Protein AF-A0A7S1Z2V0-F1 (afdb_monomer)

Solvent-accessible surface area (backbone atoms only — not comparable to full-atom values): 11368 Å² total; per-residue (Å²): 134,92,85,80,86,82,88,82,88,84,79,88,81,91,75,88,79,83,85,84,80,88,84,82,88,77,89,77,88,67,80,84,79,76,72,77,73,70,78,76,49,74,64,59,50,49,54,51,51,49,56,52,53,58,66,44,58,63,94,35,47,68,59,53,51,51,50,51,48,57,66,49,46,78,75,38,97,73,82,65,59,92,77,36,67,74,58,48,52,52,52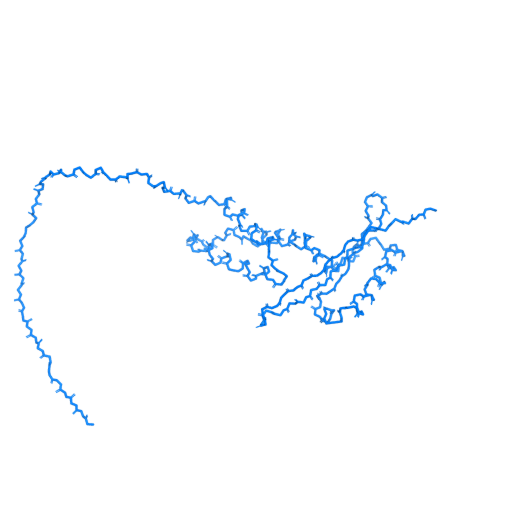,46,55,50,31,27,53,78,60,33,53,51,14,55,51,87,66,87,80,40,72,82,44,70,66,51,49,50,50,49,52,52,52,50,56,46,44,49,73,77,38,52,77,18,46,84,67,68,33,41,32,58,33,54,42,74,44,99,85,72,31,39,33,41,34,32,23,37,39,50,70,37,75,91,77,75,42,61,45,70,50,59,50,76,46,81,44,74,82,80,132

Sequence (181 aa):
ARISTPRSQERRRKRTCRKPRGARGLNRKAMSDEGAMAAPSDEERLATCRRILLSSPPGQFDLILSDLRTINSAAYRGGSSLLTERWAEGVRAEHEEGTGRSALRDDDGGNDDEFSSALRTSARSYLERAYPDARERGAAGCRVETTAGGEVALATYAERVDLRNCRAGSWSARYLVSVGE

Mean predicted aligned error: 13.28 Å

pLDDT: mean 78.29, std 21.13, range [32.06, 98.0]

Organism: Trieres chinensis (NCBI:txid1514140)

Foldseek 3Di:
DDDDDDDDDDDDDDDDDDDDDDDDDDDPPDDDDPDPPPDDDLVVLLVVLLVDLLPDFPPCNVVSVVVSQVVQVVVDPPPDGSCDPVNSVVSVVVSCVVQLVCQLDPPPVADPDPVQVVVQVVLVVVCCVVPVVQVVVSFWGWDWHQDPVRWIKIKIKGKDDDVVVPDIDMDIDIDTHDDDD

Nearest PDB structures (foldseek):
  6yfi-assembly2_C  TM=7.709E-01  e=1.210E+00  Leviviridae sp.
  3u0k-assembly1_A  TM=6.070E-01  e=1.869E+00  Entacmaea quadricolor
  6yfe-assembly1_AB  TM=5.218E-01  e=2.251E+00  Beihai levi-like virus 19
  3jc8-assembly1_Bf  TM=4.378E-01  e=3.267E+00  Myxococcus xanthus DK 1622
  3eiv-assembly2_B  TM=6.577E-01  e=9.986E+00  Streptomyces coelicolor

InterPro domains:
  IPR037282 F-actin-capping protein subunit alpha/beta [SSF90096] (41-180)
  IPR042489 F-actin capping protein, alpha subunit, domain 1 [G3DSA:3.30.1140.60] (39-132)

Secondary structure (DSSP, 8-state):
------------------PPP------------S---PPPPHHHHHHHHHHHHHTPP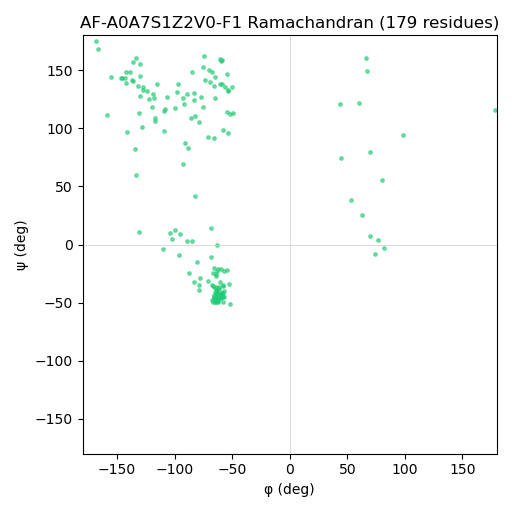TT-HHHHHHHHHHHHHTT-TTS--SS-HHHHHHHHHHHHHHHTGGGGS--TTS---HHHHHHHHHHHHHHHHH-HHHHTTT-EEEEEEE-TTSPEEEEEEEEEEEGGGTEEEEEEEEEEE----

Structure (mmCIF, N/CA/C/O backbone):
data_AF-A0A7S1Z2V0-F1
#
_entry.id   AF-A0A7S1Z2V0-F1
#
loop_
_atom_site.group_PDB
_atom_site.id
_atom_site.type_symbol
_atom_site.label_atom_id
_atom_site.label_alt_id
_atom_site.label_comp_id
_atom_site.label_asym_id
_atom_site.label_entity_id
_atom_site.label_seq_id
_atom_site.pdbx_PDB_ins_code
_atom_site.Cartn_x
_atom_site.Cartn_y
_atom_site.Cartn_z
_atom_site.occupancy
_atom_site.B_iso_or_equiv
_atom_s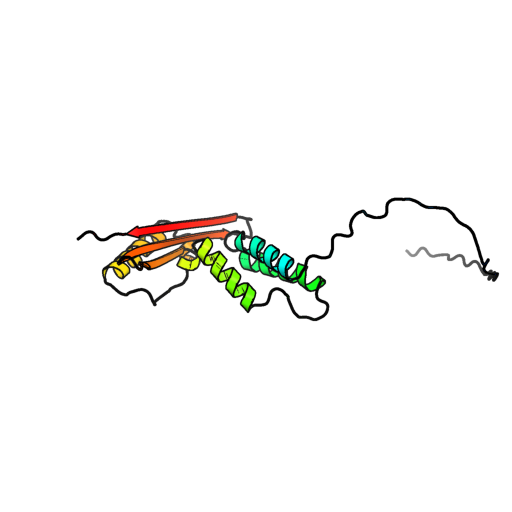ite.auth_seq_id
_atom_site.auth_comp_id
_atom_site.auth_asym_id
_atom_site.auth_atom_id
_atom_site.pdbx_PDB_model_num
ATOM 1 N N . ALA A 1 1 ? 16.301 -56.032 -34.434 1.00 43.16 1 ALA A N 1
ATOM 2 C CA . ALA A 1 1 ? 17.122 -56.377 -35.611 1.00 43.16 1 ALA A CA 1
ATOM 3 C C . ALA A 1 1 ? 17.496 -55.089 -36.333 1.00 43.16 1 ALA A C 1
ATOM 5 O O . ALA A 1 1 ? 16.655 -54.209 -36.460 1.00 43.16 1 ALA A O 1
ATOM 6 N N . ARG A 1 2 ? 18.776 -54.952 -36.688 1.00 32.28 2 ARG A N 1
ATOM 7 C CA . ARG A 1 2 ? 19.356 -53.807 -37.403 1.00 32.28 2 ARG A CA 1
ATOM 8 C C . ARG A 1 2 ? 18.837 -53.787 -38.839 1.00 32.28 2 ARG A C 1
ATOM 10 O O . ARG A 1 2 ? 18.813 -54.843 -39.460 1.00 32.28 2 ARG A O 1
ATOM 17 N N . ILE A 1 3 ? 18.518 -52.610 -39.372 1.00 39.25 3 ILE A N 1
ATOM 18 C CA . ILE A 1 3 ? 18.502 -52.394 -40.821 1.00 39.25 3 ILE A CA 1
ATOM 19 C C . ILE A 1 3 ? 19.308 -51.133 -41.105 1.00 39.25 3 ILE A C 1
ATOM 21 O O . ILE A 1 3 ? 19.161 -50.098 -40.460 1.00 39.25 3 ILE A O 1
ATOM 25 N N . SER A 1 4 ? 20.245 -51.305 -42.019 1.00 32.06 4 SER A N 1
ATOM 26 C CA . SER A 1 4 ? 21.422 -50.494 -42.252 1.00 32.06 4 SER A CA 1
ATOM 27 C C . SER A 1 4 ? 21.442 -50.007 -43.698 1.00 32.06 4 SER A C 1
ATOM 29 O O . SER A 1 4 ? 21.400 -50.839 -44.598 1.00 32.06 4 SER A O 1
ATOM 31 N N . THR A 1 5 ? 21.695 -48.698 -43.864 1.00 36.19 5 THR A N 1
ATOM 32 C CA . THR A 1 5 ? 22.399 -48.027 -44.993 1.00 36.19 5 THR A CA 1
ATOM 33 C C . THR A 1 5 ? 21.748 -48.046 -46.398 1.00 36.19 5 THR A C 1
ATOM 35 O O . THR A 1 5 ? 20.897 -48.890 -46.637 1.00 36.19 5 THR A O 1
ATOM 38 N N . PRO A 1 6 ? 22.129 -47.148 -47.352 1.00 45.62 6 PRO A N 1
ATOM 39 C CA . PRO A 1 6 ? 23.365 -46.352 -47.400 1.00 45.62 6 PRO A CA 1
ATOM 40 C C . PRO A 1 6 ? 23.268 -44.847 -47.720 1.00 45.62 6 PRO A C 1
ATOM 42 O O . PRO A 1 6 ? 22.337 -44.329 -48.327 1.00 45.62 6 PRO A O 1
ATOM 45 N N . ARG A 1 7 ? 24.362 -44.179 -47.325 1.00 35.59 7 ARG A N 1
ATOM 46 C CA . ARG A 1 7 ? 24.879 -42.901 -47.832 1.00 35.59 7 ARG A CA 1
ATOM 47 C C . ARG A 1 7 ? 25.104 -42.971 -49.345 1.00 35.59 7 ARG A C 1
ATOM 49 O O . ARG A 1 7 ? 25.804 -43.872 -49.796 1.00 35.59 7 ARG A O 1
ATOM 56 N N . SER A 1 8 ? 24.681 -41.936 -50.068 1.00 38.72 8 SER A N 1
ATOM 57 C CA . SER A 1 8 ? 25.237 -41.603 -51.382 1.00 38.72 8 SER A CA 1
ATOM 58 C C . SER A 1 8 ? 26.082 -40.337 -51.264 1.00 38.72 8 SER A C 1
ATOM 60 O O . SER A 1 8 ? 25.594 -39.274 -50.883 1.00 38.72 8 SER A O 1
ATOM 62 N N . GLN A 1 9 ? 27.380 -40.486 -51.523 1.00 34.97 9 GLN A N 1
ATOM 63 C CA . GLN A 1 9 ? 28.299 -39.385 -51.776 1.00 34.97 9 GLN A CA 1
ATOM 64 C C . GLN A 1 9 ? 28.181 -38.998 -53.247 1.00 34.97 9 GLN A C 1
ATOM 66 O O . GLN A 1 9 ? 28.367 -39.857 -54.104 1.00 34.97 9 GLN A O 1
ATOM 71 N N . GLU A 1 10 ? 28.007 -37.712 -53.548 1.00 36.53 10 GLU A N 1
ATOM 72 C CA . GLU A 1 10 ? 28.312 -37.202 -54.881 1.00 36.53 10 GLU A CA 1
ATOM 73 C C . GLU A 1 10 ? 29.248 -35.995 -54.812 1.00 36.53 10 GLU A C 1
ATOM 75 O O . GLU A 1 10 ? 29.153 -35.103 -53.967 1.00 36.53 10 GLU A O 1
ATOM 80 N N . ARG A 1 11 ? 30.263 -36.073 -55.668 1.00 37.00 11 ARG A N 1
ATOM 81 C CA . ARG A 1 11 ? 31.480 -35.274 -55.686 1.00 37.00 11 ARG A CA 1
ATOM 82 C C . ARG A 1 11 ? 31.281 -33.952 -56.426 1.00 37.00 11 ARG A C 1
ATOM 84 O O . ARG A 1 11 ? 30.659 -33.902 -57.473 1.00 37.00 11 ARG A O 1
ATOM 91 N N . ARG A 1 12 ? 32.036 -32.953 -55.952 1.00 37.69 12 ARG A N 1
ATOM 92 C CA . ARG A 1 12 ? 32.756 -31.908 -56.711 1.00 37.69 12 ARG A CA 1
ATOM 93 C C . ARG A 1 12 ? 32.018 -31.239 -57.883 1.00 37.69 12 ARG A C 1
ATOM 95 O O . ARG A 1 12 ? 31.953 -31.795 -58.971 1.00 37.69 12 ARG A O 1
ATOM 102 N N . ARG A 1 13 ? 31.882 -29.912 -57.771 1.00 41.06 13 ARG A N 1
ATOM 103 C CA . ARG A 1 13 ? 32.487 -28.968 -58.736 1.00 41.06 13 ARG A CA 1
ATOM 104 C C . ARG A 1 13 ? 32.631 -27.573 -58.124 1.00 41.06 13 ARG A C 1
ATOM 106 O O . ARG A 1 13 ? 31.656 -26.870 -57.899 1.00 41.06 13 ARG A O 1
ATOM 113 N N . LYS A 1 14 ? 33.885 -27.167 -57.890 1.00 40.81 14 LYS A N 1
ATOM 114 C CA . LYS A 1 14 ? 34.266 -25.757 -57.756 1.00 40.81 14 LYS A CA 1
ATOM 115 C C . LYS A 1 14 ? 34.016 -25.085 -59.107 1.00 40.81 14 LYS A C 1
ATOM 117 O O . LYS A 1 14 ? 34.557 -25.536 -60.115 1.00 40.81 14 LYS A O 1
ATOM 122 N N . ARG A 1 15 ? 33.250 -23.999 -59.118 1.00 39.81 15 ARG A N 1
ATOM 123 C CA . ARG A 1 15 ? 33.279 -22.991 -60.180 1.00 39.81 15 ARG A CA 1
ATOM 124 C C . ARG A 1 15 ? 33.449 -21.628 -59.528 1.00 39.81 15 ARG A C 1
ATOM 126 O O . ARG A 1 15 ? 32.524 -21.057 -58.969 1.00 39.81 15 ARG A O 1
ATOM 133 N N . THR A 1 16 ? 34.681 -21.147 -59.580 1.00 39.50 16 THR A N 1
ATOM 134 C CA . THR A 1 16 ? 35.013 -19.726 -59.557 1.00 39.50 16 THR A CA 1
ATOM 135 C C . THR A 1 16 ? 34.369 -19.049 -60.763 1.00 39.50 16 THR A C 1
ATOM 137 O O . THR A 1 16 ? 34.451 -19.618 -61.849 1.00 39.50 16 THR A O 1
ATOM 140 N N . CYS A 1 17 ? 33.791 -17.855 -60.590 1.00 32.09 17 CYS A N 1
ATOM 141 C CA . CYS A 1 17 ? 33.975 -16.705 -61.489 1.00 32.09 17 CYS A CA 1
ATOM 142 C C . CYS A 1 17 ? 33.151 -15.474 -61.060 1.00 32.09 17 CYS A C 1
ATOM 144 O O . CYS A 1 17 ? 31.933 -15.474 -61.133 1.00 32.09 17 CYS A O 1
ATOM 146 N N . ARG A 1 18 ? 33.906 -14.423 -60.704 1.00 34.66 18 ARG A N 1
ATOM 147 C CA . ARG A 1 18 ? 33.753 -12.997 -61.058 1.00 34.66 18 ARG A CA 1
ATOM 148 C C . ARG A 1 18 ? 32.474 -12.226 -60.669 1.00 34.66 18 ARG A C 1
ATOM 150 O O . ARG A 1 18 ? 31.379 -12.477 -61.150 1.00 34.66 18 ARG A O 1
ATOM 157 N N . LYS A 1 19 ? 32.710 -11.147 -59.904 1.00 39.06 19 LYS A N 1
ATOM 158 C CA . LYS A 1 19 ? 31.843 -9.964 -59.742 1.00 39.06 19 LYS A CA 1
ATOM 159 C C . LYS A 1 19 ? 31.489 -9.323 -61.095 1.00 39.06 19 LYS A C 1
ATOM 161 O O . LYS A 1 19 ? 32.396 -9.156 -61.912 1.00 39.06 19 LYS A O 1
ATOM 166 N N . PRO A 1 20 ? 30.282 -8.751 -61.231 1.00 39.34 20 PRO A N 1
ATOM 167 C CA . PRO A 1 20 ? 30.048 -7.561 -62.038 1.00 39.34 20 PRO A CA 1
ATOM 168 C C . PRO A 1 20 ? 30.031 -6.303 -61.150 1.00 39.34 20 PRO A C 1
ATOM 170 O O . PRO A 1 20 ? 29.385 -6.259 -60.103 1.00 39.34 20 PRO A O 1
ATOM 173 N N . ARG A 1 21 ? 30.775 -5.274 -61.569 1.00 37.94 21 ARG A N 1
ATOM 174 C CA . ARG A 1 21 ? 30.719 -3.895 -61.058 1.00 37.94 21 ARG A CA 1
ATOM 175 C C . ARG A 1 21 ? 29.671 -3.110 -61.857 1.00 37.94 21 ARG A C 1
ATOM 177 O O . ARG A 1 21 ? 29.820 -3.058 -63.069 1.00 37.94 21 ARG A O 1
ATOM 184 N N . GLY A 1 22 ? 28.754 -2.426 -61.156 1.00 36.06 22 GLY A N 1
ATOM 185 C CA . GLY A 1 22 ? 27.985 -1.244 -61.608 1.00 36.06 22 GLY A CA 1
ATOM 186 C C . GLY A 1 22 ? 26.971 -1.482 -62.740 1.00 36.06 22 GLY A C 1
ATOM 187 O O . GLY A 1 22 ? 27.180 -2.314 -63.601 1.00 36.06 22 GLY A O 1
ATOM 188 N N . ALA A 1 23 ? 25.848 -0.782 -62.864 1.00 39.28 23 ALA A N 1
ATOM 189 C CA . ALA A 1 23 ? 25.283 0.356 -62.152 1.00 39.28 23 ALA A CA 1
ATOM 190 C C . ALA A 1 23 ? 23.809 0.515 -62.601 1.00 39.28 23 ALA A C 1
ATOM 192 O O . ALA A 1 23 ? 23.398 -0.094 -63.585 1.00 39.28 23 ALA A O 1
ATOM 193 N N . ARG A 1 24 ? 23.117 1.470 -61.961 1.00 37.44 24 ARG A N 1
ATOM 194 C CA . ARG A 1 24 ? 21.869 2.158 -62.362 1.00 37.44 24 ARG A CA 1
ATOM 195 C C . ARG A 1 24 ? 20.569 1.634 -61.743 1.00 37.44 24 ARG A C 1
ATOM 197 O O . ARG A 1 24 ? 19.885 0.774 -62.274 1.00 37.44 24 ARG A O 1
ATOM 204 N N . GLY A 1 25 ? 20.210 2.296 -60.644 1.00 44.72 25 GLY A N 1
ATOM 205 C CA . GLY A 1 25 ? 19.084 3.229 -60.685 1.00 44.72 25 GLY A CA 1
ATOM 206 C C . GLY A 1 25 ? 17.710 2.600 -60.846 1.00 44.72 25 GLY A C 1
ATOM 207 O O . GLY A 1 25 ? 17.112 2.687 -61.911 1.00 44.72 25 GLY A O 1
ATOM 208 N N . LEU A 1 26 ? 17.172 2.086 -59.744 1.00 43.91 26 LEU A N 1
ATOM 209 C CA . LEU A 1 26 ? 15.731 2.020 -59.552 1.00 43.91 26 LEU A CA 1
ATOM 210 C C . LEU A 1 26 ? 15.391 2.886 -58.344 1.00 43.91 26 LEU A C 1
ATOM 212 O O . LEU A 1 26 ? 15.689 2.538 -57.202 1.00 43.91 26 LEU A O 1
ATOM 216 N N . ASN A 1 27 ? 14.804 4.044 -58.644 1.00 46.72 27 ASN A N 1
ATOM 217 C CA . ASN A 1 27 ? 14.124 4.915 -57.698 1.00 46.72 27 ASN A CA 1
ATOM 218 C C . ASN A 1 27 ? 13.061 4.103 -56.948 1.00 46.72 27 ASN A C 1
ATOM 220 O O . ASN A 1 27 ? 11.939 3.951 -57.424 1.00 46.72 27 ASN A O 1
ATOM 224 N N . ARG A 1 28 ? 13.395 3.605 -55.755 1.00 47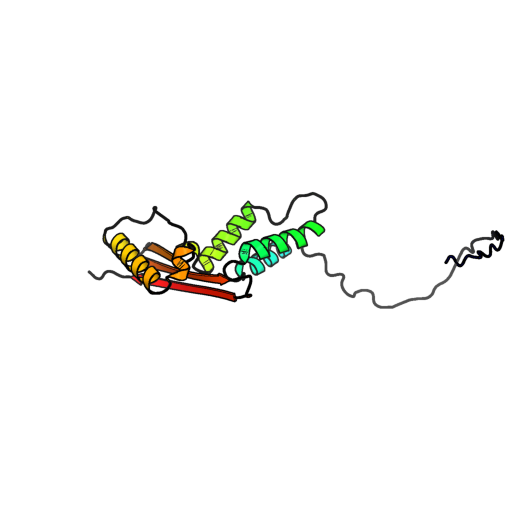.19 28 ARG A N 1
ATOM 225 C CA . ARG A 1 28 ? 12.392 3.276 -54.742 1.00 47.19 28 ARG A CA 1
ATOM 226 C C . ARG A 1 28 ? 12.142 4.524 -53.922 1.00 47.19 28 ARG A C 1
ATOM 228 O O . ARG A 1 28 ? 12.692 4.711 -52.845 1.00 47.19 28 ARG A O 1
ATOM 235 N N . LYS A 1 29 ? 11.282 5.377 -54.466 1.00 49.81 29 LYS A N 1
ATOM 236 C CA . LYS A 1 29 ? 10.455 6.239 -53.637 1.00 49.81 29 LYS A CA 1
ATOM 237 C C . LYS A 1 29 ? 9.427 5.308 -52.988 1.00 49.81 29 LYS A C 1
ATOM 239 O O . LYS A 1 29 ? 8.429 4.961 -53.604 1.00 49.81 29 LYS A O 1
ATOM 244 N N . ALA A 1 30 ? 9.751 4.815 -51.800 1.00 44.75 30 ALA A N 1
ATOM 245 C CA . ALA A 1 30 ? 8.830 4.095 -50.936 1.00 44.75 30 ALA A CA 1
ATOM 246 C C . ALA A 1 30 ? 9.140 4.528 -49.502 1.00 44.75 30 ALA A C 1
ATOM 248 O O . ALA A 1 30 ? 10.111 4.070 -48.912 1.00 44.75 30 ALA A O 1
ATOM 249 N N . MET A 1 31 ? 8.341 5.492 -49.040 1.00 44.34 31 MET A N 1
ATOM 250 C CA . MET A 1 31 ? 8.013 5.758 -47.637 1.00 44.34 31 MET A CA 1
ATOM 251 C C . MET A 1 31 ? 9.201 5.712 -46.671 1.00 44.34 31 MET A C 1
ATOM 253 O O . MET A 1 31 ? 9.372 4.784 -45.890 1.00 44.34 31 MET A O 1
ATOM 257 N N . SER A 1 32 ? 10.024 6.754 -46.734 1.00 45.56 32 SER A N 1
ATOM 258 C CA . SER A 1 32 ? 10.769 7.202 -45.560 1.00 45.56 32 SER A CA 1
ATOM 259 C C . SER A 1 32 ? 9.784 7.909 -44.618 1.00 45.56 32 SER A C 1
ATOM 261 O O . SER A 1 32 ? 8.903 8.612 -45.109 1.00 45.56 32 SER A O 1
ATOM 263 N N . ASP A 1 33 ? 9.956 7.699 -43.313 1.00 46.28 33 ASP A N 1
ATOM 264 C CA . ASP A 1 33 ? 9.147 8.193 -42.184 1.00 46.28 33 ASP A CA 1
ATOM 265 C C . ASP A 1 33 ? 7.842 7.445 -41.856 1.00 46.28 33 ASP A C 1
ATOM 267 O O . ASP A 1 33 ? 6.786 8.041 -41.664 1.00 46.28 33 ASP A O 1
ATOM 271 N N . GLU A 1 34 ? 7.930 6.133 -41.619 1.00 45.44 34 GLU A N 1
ATOM 272 C CA . GLU A 1 34 ? 7.336 5.650 -40.364 1.00 45.44 34 GLU A CA 1
ATOM 273 C C . GLU A 1 34 ? 8.343 5.987 -39.267 1.00 45.44 34 GLU A C 1
ATOM 275 O O . GLU A 1 34 ? 9.432 5.411 -39.217 1.00 45.44 34 GLU A O 1
ATOM 280 N N . GLY A 1 35 ? 8.023 7.010 -38.472 1.00 50.72 35 GLY A N 1
ATOM 281 C CA . GLY A 1 35 ? 8.902 7.546 -37.444 1.00 50.72 35 GLY A CA 1
ATOM 282 C C . GLY A 1 35 ? 9.453 6.425 -36.575 1.00 50.72 35 GLY A C 1
ATOM 283 O O . GLY A 1 35 ? 8.707 5.774 -35.843 1.00 50.72 35 GLY A O 1
ATOM 284 N N . ALA A 1 36 ? 10.764 6.201 -36.657 1.00 53.88 36 ALA A N 1
ATOM 285 C CA . ALA A 1 36 ? 11.472 5.407 -35.674 1.00 53.88 36 ALA A CA 1
ATOM 286 C C . ALA A 1 36 ? 11.222 6.089 -34.328 1.00 53.88 36 ALA A C 1
ATOM 288 O O . ALA A 1 36 ? 11.837 7.116 -34.041 1.00 53.88 36 ALA A O 1
ATOM 289 N N . MET A 1 37 ? 10.255 5.584 -33.552 1.00 64.06 37 MET A N 1
ATOM 290 C CA . MET A 1 37 ? 10.000 6.098 -32.215 1.00 64.06 37 MET A CA 1
ATOM 291 C C . MET A 1 37 ? 11.326 6.015 -31.478 1.00 64.06 37 MET A C 1
ATOM 293 O O . MET A 1 37 ? 11.883 4.925 -31.308 1.00 64.06 37 MET A O 1
ATOM 297 N N . ALA A 1 38 ? 11.870 7.187 -31.144 1.00 75.94 38 ALA A N 1
ATOM 298 C CA . ALA A 1 38 ? 13.087 7.280 -30.371 1.00 75.94 38 ALA A CA 1
ATOM 299 C C . ALA A 1 38 ? 12.909 6.393 -29.139 1.00 75.94 38 ALA A C 1
ATOM 301 O O . ALA A 1 38 ? 11.833 6.370 -28.534 1.00 75.94 38 ALA A O 1
ATOM 302 N N . ALA A 1 39 ? 13.934 5.604 -28.816 1.00 78.69 39 ALA A N 1
ATOM 303 C CA . ALA A 1 39 ? 13.879 4.779 -27.623 1.00 78.69 39 ALA A CA 1
ATOM 304 C C . ALA A 1 39 ? 13.535 5.691 -26.431 1.00 78.69 39 ALA A C 1
ATOM 306 O O . ALA A 1 39 ? 14.154 6.751 -26.312 1.00 78.69 39 ALA A O 1
ATOM 307 N N . PRO A 1 40 ? 12.562 5.308 -25.583 1.00 83.69 40 PRO A N 1
ATOM 308 C CA . PRO A 1 40 ? 12.145 6.154 -24.477 1.00 83.69 40 PRO A CA 1
ATOM 309 C C . PRO A 1 40 ? 13.346 6.422 -23.580 1.00 83.69 40 PRO A C 1
ATOM 311 O O . PRO A 1 40 ? 14.140 5.504 -23.313 1.00 83.69 40 PRO A O 1
ATOM 314 N N . SER A 1 41 ? 13.459 7.672 -23.148 1.00 89.19 41 SER A N 1
ATOM 315 C CA . SER A 1 41 ? 14.489 8.126 -22.223 1.00 89.19 41 SER A CA 1
ATOM 316 C C . SER A 1 41 ? 14.416 7.357 -20.901 1.00 89.19 41 SER A C 1
ATOM 318 O O . SER A 1 41 ? 13.385 6.782 -20.537 1.00 89.19 41 SER A O 1
ATOM 320 N N . ASP A 1 42 ? 15.520 7.353 -20.157 1.00 89.44 42 ASP A N 1
ATOM 321 C CA . ASP A 1 42 ? 15.581 6.717 -18.837 1.00 89.44 42 ASP A CA 1
ATOM 322 C C . ASP A 1 42 ? 14.530 7.300 -17.876 1.00 89.44 42 ASP A C 1
ATOM 324 O O . ASP A 1 42 ? 13.923 6.565 -17.096 1.00 89.44 42 ASP A O 1
ATOM 328 N N . GLU A 1 43 ? 14.245 8.599 -17.985 1.00 91.31 43 GLU A N 1
ATOM 329 C CA . GLU A 1 43 ? 13.218 9.283 -17.196 1.00 91.31 43 GLU A CA 1
ATOM 330 C C . GLU A 1 43 ? 11.802 8.790 -17.531 1.00 91.31 43 GLU A C 1
ATOM 332 O O .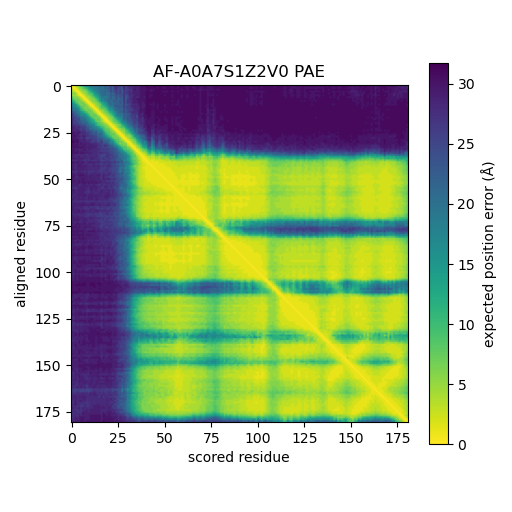 GLU A 1 43 ? 11.037 8.438 -16.631 1.00 91.31 43 GLU A O 1
ATOM 337 N N . GLU A 1 44 ? 11.459 8.665 -18.816 1.00 92.25 44 GLU A N 1
ATOM 338 C CA . GLU A 1 44 ? 10.155 8.140 -19.250 1.00 92.25 44 GLU A CA 1
ATOM 339 C C . GLU A 1 44 ? 9.958 6.675 -18.840 1.00 92.25 44 GLU A C 1
ATOM 341 O O . GLU A 1 44 ? 8.856 6.260 -18.453 1.00 92.25 44 GLU A O 1
ATOM 346 N N . ARG A 1 45 ? 11.034 5.880 -18.881 1.00 91.31 45 ARG A N 1
ATOM 347 C CA . ARG A 1 45 ? 11.035 4.489 -18.406 1.00 91.31 45 ARG A CA 1
ATOM 348 C C . ARG A 1 45 ? 10.798 4.419 -16.903 1.00 91.31 45 ARG A C 1
ATOM 350 O O . ARG A 1 45 ? 9.952 3.634 -16.472 1.00 91.31 45 ARG A O 1
ATOM 357 N N . LEU A 1 46 ? 11.491 5.246 -16.116 1.00 94.00 46 LEU A N 1
ATOM 358 C CA . LEU A 1 46 ? 11.298 5.342 -14.667 1.00 94.00 46 LEU A CA 1
ATOM 359 C C . LEU A 1 46 ? 9.874 5.776 -14.319 1.00 94.00 46 LEU A C 1
ATOM 361 O O . LEU A 1 46 ? 9.234 5.136 -13.484 1.00 94.00 46 LEU A O 1
ATOM 365 N N . ALA A 1 47 ? 9.349 6.804 -14.986 1.00 95.44 47 ALA A N 1
ATOM 366 C CA . ALA A 1 47 ? 7.981 7.277 -14.787 1.00 95.44 47 ALA A CA 1
ATOM 367 C C . ALA A 1 47 ? 6.951 6.180 -15.101 1.00 95.44 47 ALA A C 1
ATOM 369 O O . ALA A 1 47 ? 6.001 5.964 -14.343 1.00 95.44 47 ALA A O 1
ATOM 370 N N . THR A 1 48 ? 7.173 5.427 -16.182 1.00 95.56 48 THR A N 1
ATOM 371 C CA . THR A 1 48 ? 6.316 4.297 -16.558 1.00 95.56 48 THR A CA 1
ATOM 372 C C . THR A 1 48 ? 6.386 3.167 -15.531 1.00 95.56 48 THR A C 1
ATOM 374 O O . THR A 1 48 ? 5.340 2.691 -15.092 1.00 95.56 48 THR A O 1
ATOM 377 N N . CYS A 1 49 ? 7.588 2.773 -15.097 1.00 95.88 49 CYS A N 1
ATOM 378 C CA . CYS A 1 49 ? 7.775 1.742 -14.073 1.00 95.88 49 CYS A CA 1
ATOM 379 C C . CYS A 1 49 ? 7.133 2.152 -12.744 1.00 95.88 49 CYS A C 1
ATOM 381 O O . CYS A 1 49 ? 6.428 1.351 -12.137 1.00 95.88 49 CYS A O 1
ATOM 383 N N . ARG A 1 50 ? 7.308 3.413 -12.325 1.00 97.62 50 ARG A N 1
ATOM 384 C CA . ARG A 1 50 ? 6.664 3.965 -11.128 1.00 97.62 50 ARG A CA 1
ATOM 385 C C . ARG A 1 50 ? 5.148 3.855 -11.222 1.00 97.62 50 ARG A C 1
ATOM 387 O O . ARG A 1 50 ? 4.529 3.336 -10.306 1.00 97.62 50 ARG A O 1
ATOM 394 N N . ARG A 1 51 ? 4.545 4.281 -12.336 1.00 97.94 51 ARG A N 1
ATOM 395 C CA . ARG A 1 51 ? 3.088 4.193 -12.535 1.00 97.94 51 ARG A CA 1
ATOM 396 C C . ARG A 1 51 ? 2.572 2.755 -12.436 1.00 97.94 51 ARG A C 1
ATOM 398 O O . ARG A 1 51 ? 1.532 2.533 -11.823 1.00 97.94 51 ARG A O 1
ATOM 405 N N . ILE A 1 52 ? 3.294 1.797 -13.021 1.00 98.00 52 ILE A N 1
ATOM 406 C CA . ILE A 1 52 ? 2.954 0.370 -12.929 1.00 98.00 52 ILE A CA 1
ATOM 407 C C . ILE A 1 52 ? 3.015 -0.091 -11.469 1.00 98.00 52 ILE A C 1
ATOM 409 O O . ILE A 1 52 ? 2.046 -0.655 -10.972 1.00 98.00 52 ILE A O 1
ATOM 413 N N . LEU A 1 53 ? 4.110 0.212 -10.765 1.00 98.00 53 LEU A N 1
ATOM 414 C CA . LEU A 1 53 ? 4.300 -0.192 -9.371 1.00 98.00 53 LEU A CA 1
ATOM 415 C C . LEU A 1 53 ? 3.261 0.418 -8.427 1.00 98.00 53 LEU A C 1
ATOM 417 O O . LEU A 1 53 ? 2.702 -0.301 -7.605 1.00 98.00 53 LEU A O 1
ATOM 421 N N . LEU A 1 54 ? 2.938 1.702 -8.582 1.00 97.62 54 LEU A N 1
ATOM 422 C CA . LEU A 1 54 ? 1.906 2.372 -7.784 1.00 97.62 54 LEU A CA 1
ATOM 423 C C . LEU A 1 54 ? 0.496 1.820 -8.041 1.00 97.62 54 LEU A C 1
ATOM 425 O O . LEU A 1 54 ? -0.379 1.966 -7.197 1.00 97.62 54 LEU A O 1
ATOM 429 N N . SER A 1 55 ? 0.285 1.151 -9.176 1.00 96.69 55 SER A N 1
ATOM 430 C CA . SER A 1 55 ? -0.979 0.487 -9.518 1.00 96.69 55 SER A CA 1
ATOM 431 C C . SER A 1 55 ? -0.978 -1.008 -9.164 1.00 96.69 55 SER A C 1
ATOM 433 O O . SER A 1 55 ? -1.881 -1.737 -9.576 1.00 96.69 55 SER A O 1
ATOM 435 N N . SER A 1 56 ? 0.043 -1.491 -8.444 1.00 96.50 56 SER A N 1
ATOM 436 C CA . SER A 1 56 ? 0.187 -2.913 -8.122 1.00 96.50 56 SER A CA 1
ATOM 437 C C . SER A 1 56 ? -0.938 -3.398 -7.205 1.00 96.50 56 SER A C 1
ATOM 439 O O . SER A 1 56 ? -1.222 -2.738 -6.198 1.00 96.50 56 SER A O 1
ATOM 441 N N . PRO A 1 57 ? -1.522 -4.581 -7.475 1.00 94.44 57 PRO A N 1
ATOM 442 C CA . PRO A 1 57 ? -2.449 -5.222 -6.553 1.00 94.44 57 PRO A CA 1
ATOM 443 C C . PRO A 1 57 ? -1.800 -5.546 -5.193 1.00 94.44 57 PRO A C 1
ATOM 445 O O . PRO A 1 57 ? -0.572 -5.688 -5.106 1.00 94.44 57 PRO A O 1
ATOM 448 N N . PRO A 1 58 ? -2.611 -5.745 -4.138 1.00 91.44 58 PRO A N 1
ATOM 449 C CA . PRO A 1 58 ? -2.125 -6.156 -2.821 1.00 91.44 58 PRO A CA 1
ATOM 450 C C . PRO A 1 58 ? -1.255 -7.418 -2.892 1.00 91.44 58 PRO A C 1
ATOM 452 O O . PRO A 1 58 ? -1.601 -8.391 -3.567 1.00 91.44 58 PRO A O 1
ATOM 455 N N . GLY A 1 59 ? -0.103 -7.382 -2.219 1.00 89.69 59 GLY A N 1
ATOM 456 C CA . GLY A 1 59 ? 0.865 -8.483 -2.171 1.00 89.69 59 GLY A CA 1
ATOM 457 C C . GLY A 1 59 ? 1.626 -8.782 -3.470 1.00 89.69 59 GLY A C 1
ATOM 458 O O . GLY A 1 59 ? 2.345 -9.777 -3.514 1.00 89.69 59 GLY A O 1
ATOM 459 N N . GLN A 1 60 ? 1.492 -7.966 -4.525 1.00 94.50 60 GLN A N 1
ATOM 460 C CA . GLN A 1 60 ? 2.154 -8.212 -5.820 1.00 94.50 60 GLN A CA 1
ATOM 461 C C . GLN A 1 60 ? 3.280 -7.230 -6.161 1.00 94.50 60 GLN A C 1
ATOM 463 O O . GLN A 1 60 ? 3.951 -7.419 -7.174 1.00 94.50 60 GLN A O 1
ATOM 468 N N . PHE A 1 61 ? 3.520 -6.215 -5.327 1.00 95.69 61 PHE A N 1
ATOM 469 C CA . PHE A 1 61 ? 4.517 -5.173 -5.592 1.00 95.69 61 PHE A CA 1
ATOM 470 C C . PHE A 1 61 ? 5.900 -5.750 -5.930 1.00 95.69 61 PHE A C 1
ATOM 472 O O . PHE A 1 61 ? 6.470 -5.417 -6.966 1.00 95.69 61 PHE A O 1
ATOM 479 N N . ASP A 1 62 ? 6.423 -6.659 -5.101 1.00 95.12 62 ASP A N 1
ATOM 480 C CA . ASP A 1 62 ? 7.774 -7.203 -5.289 1.00 95.12 62 ASP A CA 1
ATOM 481 C C . ASP A 1 62 ? 7.881 -8.143 -6.496 1.00 95.12 62 ASP A C 1
ATOM 483 O O . ASP A 1 62 ? 8.921 -8.188 -7.154 1.00 95.12 62 ASP A O 1
ATOM 487 N N . LEU A 1 63 ? 6.800 -8.858 -6.827 1.00 95.06 63 LEU A N 1
ATOM 488 C CA . LEU A 1 63 ? 6.741 -9.686 -8.034 1.00 95.06 63 LEU A CA 1
ATOM 489 C C . LEU A 1 63 ? 6.817 -8.806 -9.284 1.00 95.06 63 LEU A C 1
ATOM 491 O O . LEU A 1 63 ? 7.680 -9.014 -10.133 1.00 95.06 63 LEU A O 1
ATOM 495 N N . ILE A 1 64 ? 5.988 -7.762 -9.338 1.00 96.56 64 ILE A N 1
ATOM 496 C CA . ILE A 1 64 ? 5.968 -6.802 -10.446 1.00 96.56 64 ILE A CA 1
ATOM 497 C C . ILE A 1 64 ? 7.306 -6.056 -10.536 1.00 96.56 64 ILE A C 1
ATOM 499 O O . ILE A 1 64 ? 7.838 -5.873 -11.629 1.00 96.56 64 ILE A O 1
ATOM 503 N N . LEU A 1 65 ? 7.903 -5.662 -9.408 1.00 96.00 65 LEU A N 1
ATOM 504 C CA . LEU A 1 65 ? 9.232 -5.047 -9.377 1.00 96.00 65 LEU A CA 1
ATOM 505 C C . LEU A 1 65 ? 10.302 -5.975 -9.966 1.00 96.00 65 LEU A C 1
ATOM 507 O O . LEU A 1 65 ? 11.162 -5.518 -10.722 1.00 96.00 65 LEU A O 1
ATOM 511 N N . SER A 1 66 ? 10.251 -7.267 -9.641 1.00 94.25 66 SER A N 1
ATOM 512 C CA . SER A 1 66 ? 11.166 -8.276 -10.181 1.00 94.25 66 SER A CA 1
ATOM 513 C C . SER A 1 66 ? 11.015 -8.437 -11.698 1.00 94.25 66 SER A C 1
ATOM 515 O O . SER A 1 66 ? 12.011 -8.443 -12.433 1.00 94.25 66 SER A O 1
ATOM 517 N N . ASP A 1 67 ? 9.776 -8.464 -12.192 1.00 93.88 67 ASP A N 1
ATOM 518 C CA . ASP A 1 67 ? 9.483 -8.517 -13.626 1.00 93.88 67 ASP A CA 1
ATOM 519 C C . ASP A 1 67 ? 10.000 -7.264 -14.341 1.00 93.88 67 ASP A C 1
ATOM 521 O O . ASP A 1 67 ? 10.688 -7.356 -15.360 1.00 93.88 67 ASP A O 1
ATOM 525 N N . LEU A 1 68 ? 9.761 -6.080 -13.772 1.00 93.75 68 LEU A N 1
ATOM 526 C CA . LEU A 1 68 ? 10.253 -4.815 -14.318 1.00 93.75 68 LEU A CA 1
ATOM 527 C C . LEU A 1 68 ? 11.784 -4.752 -14.338 1.00 93.75 68 LEU A C 1
ATOM 529 O O . LEU A 1 68 ? 12.357 -4.260 -15.314 1.00 93.75 68 LEU A O 1
ATOM 533 N N . ARG A 1 69 ? 12.462 -5.270 -13.306 1.00 92.06 69 ARG A N 1
ATOM 534 C CA . ARG A 1 69 ? 13.929 -5.403 -13.283 1.00 92.06 69 ARG A CA 1
ATOM 535 C C . ARG A 1 69 ? 14.408 -6.322 -14.401 1.00 92.06 69 ARG A C 1
ATOM 537 O O . ARG A 1 69 ? 15.343 -5.964 -15.113 1.00 92.06 69 ARG A O 1
ATOM 544 N N . THR A 1 70 ? 13.734 -7.448 -14.611 1.00 90.00 70 THR A N 1
ATOM 545 C CA . THR A 1 70 ? 14.057 -8.396 -15.686 1.00 90.00 70 THR A CA 1
ATOM 546 C C . THR A 1 70 ? 13.890 -7.750 -17.063 1.00 90.00 70 THR A C 1
ATOM 548 O O . THR A 1 70 ? 14.829 -7.764 -17.861 1.00 90.00 70 THR A O 1
ATOM 551 N N . ILE A 1 71 ? 12.757 -7.087 -17.314 1.00 88.75 71 ILE A N 1
ATOM 552 C CA . ILE A 1 71 ? 12.465 -6.386 -18.575 1.00 88.75 71 ILE A CA 1
ATOM 553 C C . ILE A 1 71 ? 13.501 -5.289 -18.856 1.00 88.75 71 ILE A C 1
ATOM 555 O O . ILE A 1 71 ? 13.995 -5.171 -19.979 1.00 88.75 71 ILE A O 1
ATOM 559 N N . ASN A 1 72 ? 13.870 -4.501 -17.842 1.00 85.50 72 ASN A N 1
ATOM 560 C CA . ASN A 1 72 ? 14.825 -3.405 -18.013 1.00 85.50 72 ASN A CA 1
ATOM 561 C C . ASN A 1 72 ? 16.280 -3.885 -18.082 1.00 85.50 72 ASN A C 1
ATOM 563 O O . ASN A 1 72 ? 17.082 -3.264 -18.774 1.00 85.50 72 ASN A O 1
ATOM 567 N N . SER A 1 73 ? 16.638 -5.003 -17.444 1.00 82.06 73 SER A N 1
ATOM 568 C CA . SER A 1 73 ? 18.012 -5.532 -17.463 1.00 82.06 73 SER A CA 1
ATOM 569 C C . SER A 1 73 ? 18.499 -5.880 -18.875 1.00 82.06 73 SER A C 1
ATOM 571 O O . SER A 1 73 ? 19.667 -5.666 -19.195 1.00 82.06 73 SER A O 1
ATOM 573 N N . ALA A 1 74 ? 17.593 -6.307 -19.761 1.00 69.19 74 ALA A N 1
ATOM 574 C CA . ALA A 1 74 ? 17.898 -6.568 -21.166 1.00 69.19 74 ALA A CA 1
ATOM 575 C C . ALA A 1 74 ? 18.351 -5.307 -21.932 1.00 69.19 74 ALA A C 1
ATOM 577 O O . ALA A 1 74 ? 19.037 -5.417 -22.951 1.00 69.19 74 ALA A O 1
ATOM 578 N N . ALA A 1 75 ? 17.992 -4.114 -21.444 1.00 67.44 75 ALA A N 1
ATOM 579 C CA . ALA A 1 75 ? 18.361 -2.839 -22.050 1.00 67.44 75 ALA A CA 1
ATOM 580 C C . ALA A 1 75 ? 19.726 -2.304 -21.569 1.00 67.44 75 ALA A C 1
ATOM 582 O O . ALA A 1 75 ? 20.377 -1.573 -22.314 1.00 67.44 75 ALA A O 1
ATOM 583 N N . TYR A 1 76 ? 20.201 -2.697 -20.379 1.00 66.06 76 TYR A N 1
ATOM 584 C CA . TYR A 1 76 ? 21.453 -2.196 -19.796 1.00 66.06 76 TYR A CA 1
ATOM 585 C C . TYR A 1 76 ? 22.537 -3.282 -19.799 1.00 66.06 76 TYR A C 1
ATOM 587 O O . TYR A 1 76 ? 22.636 -4.105 -18.892 1.00 66.06 76 TYR A O 1
ATOM 595 N N . ARG A 1 77 ? 23.432 -3.255 -20.798 1.00 58.34 77 ARG A N 1
ATOM 596 C CA . ARG A 1 77 ? 24.556 -4.212 -20.950 1.00 58.34 77 ARG A CA 1
ATOM 597 C C . ARG A 1 77 ? 25.672 -4.097 -19.885 1.00 58.34 77 ARG A C 1
ATOM 599 O O . ARG A 1 77 ? 26.750 -4.644 -20.087 1.00 58.34 77 ARG A O 1
ATOM 606 N N . GLY A 1 78 ? 25.448 -3.388 -18.777 1.00 56.28 78 GLY A N 1
ATOM 607 C CA . GLY A 1 78 ? 26.495 -2.985 -17.826 1.00 56.28 78 GLY A CA 1
ATOM 608 C C . GLY A 1 78 ? 26.210 -3.271 -16.350 1.00 56.28 78 GLY A C 1
ATOM 609 O O . GLY A 1 78 ? 26.925 -2.755 -15.502 1.00 56.28 78 GLY A O 1
ATOM 610 N N . GLY A 1 79 ? 25.167 -4.039 -16.019 1.00 56.88 79 GLY A N 1
ATOM 611 C CA . GLY A 1 79 ? 24.874 -4.452 -14.636 1.00 56.88 79 GLY A CA 1
ATOM 612 C C . GLY A 1 79 ? 24.293 -3.367 -13.716 1.00 56.88 79 GLY A C 1
ATOM 613 O O . GLY A 1 79 ? 23.845 -3.690 -12.620 1.00 56.88 79 GLY A O 1
ATOM 614 N N . SER A 1 80 ? 24.236 -2.105 -14.153 1.00 63.72 80 SER A N 1
ATOM 615 C CA . SER A 1 80 ? 23.515 -1.045 -13.443 1.00 63.72 80 SER A CA 1
ATOM 616 C C . SER A 1 80 ? 22.026 -1.110 -13.791 1.00 63.72 80 SER A C 1
ATOM 618 O O . SER A 1 80 ? 21.638 -0.861 -14.932 1.00 63.72 80 SER A O 1
ATOM 620 N N . SER A 1 81 ? 21.195 -1.496 -12.820 1.00 74.69 81 SER A N 1
ATOM 621 C CA . SER A 1 81 ? 19.736 -1.470 -12.954 1.00 74.69 81 SER A CA 1
ATOM 622 C C . SER A 1 81 ? 19.233 -0.037 -12.797 1.00 74.69 81 SER A C 1
ATOM 624 O O . SER A 1 81 ? 19.492 0.596 -11.775 1.00 74.69 81 SER A O 1
ATOM 626 N N . LEU A 1 82 ? 18.445 0.438 -13.765 1.00 84.88 82 LEU A N 1
ATOM 627 C CA . LEU A 1 82 ? 17.680 1.688 -13.664 1.00 84.88 82 LEU A CA 1
ATOM 628 C C . LEU A 1 82 ? 16.812 1.721 -12.387 1.00 84.88 82 LEU A C 1
ATOM 630 O O . LEU A 1 82 ? 16.649 2.758 -11.750 1.00 84.88 82 LEU A O 1
ATOM 634 N N . LEU A 1 83 ? 16.301 0.556 -11.980 1.00 90.94 83 LEU A N 1
ATOM 635 C CA . LEU A 1 83 ? 15.448 0.361 -10.807 1.00 90.94 83 LEU A CA 1
ATOM 636 C C . LEU A 1 83 ? 16.303 -0.015 -9.590 1.00 90.94 83 LEU A C 1
ATOM 638 O O . LEU A 1 83 ? 16.303 -1.170 -9.142 1.00 90.94 83 LEU A O 1
ATOM 642 N N . THR A 1 84 ? 17.085 0.951 -9.106 1.00 91.50 84 THR A N 1
ATOM 643 C CA . THR A 1 84 ? 17.919 0.795 -7.900 1.00 91.50 84 THR A CA 1
ATOM 644 C C . THR A 1 84 ? 17.072 0.459 -6.670 1.00 91.50 84 THR A C 1
ATOM 646 O O . THR A 1 84 ? 15.874 0.745 -6.641 1.00 91.50 84 THR A O 1
ATOM 649 N N . GLU A 1 85 ? 17.679 -0.133 -5.637 1.00 92.69 85 GLU A N 1
ATOM 650 C CA . GLU A 1 85 ? 16.944 -0.464 -4.405 1.00 92.69 85 GLU A CA 1
ATOM 651 C C . GLU A 1 85 ? 16.390 0.792 -3.727 1.00 92.69 85 GLU A C 1
ATOM 653 O O . GLU A 1 85 ? 15.201 0.853 -3.453 1.00 92.69 85 GLU A O 1
ATOM 658 N N . ARG A 1 86 ? 17.195 1.854 -3.604 1.00 94.25 86 ARG A N 1
ATOM 659 C CA . ARG A 1 86 ? 16.751 3.137 -3.037 1.00 94.25 86 ARG A CA 1
ATOM 660 C C . ARG A 1 86 ? 15.552 3.735 -3.781 1.00 94.25 86 ARG A C 1
ATOM 662 O O . ARG A 1 86 ? 14.655 4.305 -3.165 1.00 94.25 86 ARG A O 1
ATOM 669 N N . TRP A 1 87 ? 15.543 3.645 -5.112 1.00 94.88 87 TRP A N 1
ATOM 670 C CA . TRP A 1 87 ? 14.395 4.095 -5.899 1.00 94.88 87 TRP A CA 1
ATOM 671 C C . TRP A 1 87 ? 13.165 3.222 -5.624 1.00 94.88 87 TRP A C 1
ATOM 673 O O . TRP A 1 87 ? 12.079 3.751 -5.392 1.00 94.88 87 TRP A O 1
ATOM 683 N N . ALA A 1 88 ? 13.340 1.898 -5.598 1.00 95.50 88 ALA A N 1
ATOM 684 C CA . ALA A 1 88 ? 12.259 0.955 -5.339 1.00 95.50 88 ALA A CA 1
ATOM 685 C C . ALA A 1 88 ? 11.668 1.120 -3.931 1.00 95.50 88 ALA A C 1
ATOM 687 O O . ALA A 1 88 ? 10.452 1.080 -3.789 1.00 95.50 88 ALA A O 1
ATOM 688 N N . GLU A 1 89 ? 12.497 1.373 -2.917 1.00 95.81 89 GLU A N 1
ATOM 689 C CA . GLU A 1 89 ? 12.074 1.689 -1.549 1.00 95.81 89 GLU A CA 1
ATOM 690 C C . GLU A 1 89 ? 11.208 2.951 -1.496 1.00 95.81 89 GLU A C 1
ATOM 692 O O . GLU A 1 89 ? 10.167 2.951 -0.840 1.00 95.81 89 GLU A O 1
ATOM 697 N N . GLY A 1 90 ? 11.592 4.005 -2.225 1.00 96.94 90 GLY A N 1
ATOM 698 C CA . GLY A 1 90 ? 10.797 5.231 -2.320 1.00 96.94 90 GLY A CA 1
ATOM 699 C C . GLY A 1 90 ? 9.425 4.987 -2.951 1.00 96.94 90 GLY A C 1
ATOM 700 O O . GLY A 1 90 ? 8.407 5.414 -2.410 1.00 96.94 90 GLY A O 1
ATOM 701 N N . VAL A 1 91 ? 9.383 4.239 -4.058 1.00 97.44 91 VAL A N 1
ATOM 702 C CA . VAL A 1 91 ? 8.119 3.879 -4.723 1.0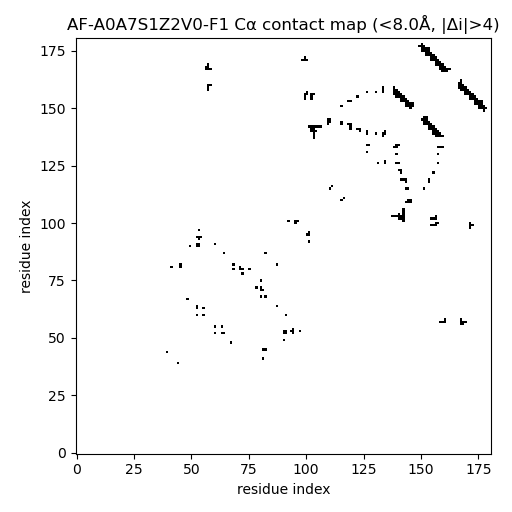0 97.44 91 VAL A CA 1
ATOM 703 C C . VAL A 1 91 ? 7.283 2.924 -3.866 1.00 97.44 91 VAL A C 1
ATOM 705 O O . VAL A 1 91 ? 6.060 3.034 -3.860 1.00 97.44 91 VAL A O 1
ATOM 708 N N . ARG A 1 92 ? 7.916 2.014 -3.114 1.00 96.75 92 ARG A N 1
ATOM 709 C CA . ARG A 1 92 ? 7.236 1.113 -2.174 1.00 96.75 92 ARG A CA 1
ATOM 710 C C . ARG A 1 92 ? 6.580 1.910 -1.055 1.00 96.75 92 ARG A C 1
ATOM 712 O O . ARG A 1 92 ? 5.399 1.728 -0.807 1.00 96.75 92 ARG A O 1
ATOM 719 N N . ALA A 1 93 ? 7.308 2.827 -0.421 1.00 95.44 93 ALA A N 1
ATOM 720 C CA . ALA A 1 93 ? 6.750 3.679 0.625 1.00 95.44 93 ALA A CA 1
ATOM 721 C C . ALA A 1 93 ? 5.545 4.491 0.122 1.00 95.44 93 ALA A C 1
ATOM 723 O O . ALA A 1 93 ? 4.531 4.572 0.807 1.00 95.44 93 ALA A O 1
ATOM 724 N N . GLU A 1 94 ? 5.628 5.031 -1.095 1.00 97.06 94 GLU A N 1
ATOM 725 C CA . GLU A 1 94 ? 4.513 5.740 -1.721 1.00 97.06 94 GLU A CA 1
ATOM 726 C C . GLU A 1 94 ? 3.316 4.826 -2.026 1.00 97.06 94 GLU A C 1
ATOM 728 O O . GLU A 1 94 ? 2.175 5.202 -1.763 1.00 97.06 94 GLU A O 1
ATOM 733 N N . HIS A 1 95 ? 3.554 3.624 -2.560 1.00 96.50 95 HIS A N 1
ATOM 734 C CA . HIS A 1 95 ? 2.501 2.631 -2.806 1.00 96.50 95 HIS A CA 1
ATOM 735 C C . HIS A 1 95 ? 1.796 2.230 -1.509 1.00 96.50 95 HIS A C 1
ATOM 737 O O . HIS A 1 95 ? 0.566 2.171 -1.454 1.00 96.50 95 HIS A O 1
ATOM 743 N N . GLU A 1 96 ? 2.564 1.989 -0.450 1.00 94.75 96 GLU A N 1
ATOM 744 C CA . GLU A 1 96 ? 2.024 1.605 0.849 1.00 94.75 96 GLU A CA 1
ATOM 745 C C . GLU A 1 96 ? 1.182 2.718 1.469 1.00 94.75 96 GLU A C 1
ATOM 747 O O . GLU A 1 96 ? 0.109 2.437 2.001 1.00 94.75 96 GLU A O 1
ATOM 752 N N . GLU A 1 97 ? 1.617 3.971 1.355 1.00 93.75 97 GLU A N 1
ATOM 753 C CA . GLU A 1 97 ? 0.837 5.117 1.820 1.00 93.75 97 GLU A CA 1
ATOM 754 C C . GLU A 1 97 ? -0.437 5.304 0.984 1.00 93.75 97 GLU A C 1
ATOM 756 O O . GLU A 1 97 ? -1.536 5.393 1.529 1.00 93.75 97 GLU A O 1
ATOM 761 N N . GLY A 1 98 ? -0.324 5.262 -0.347 1.00 93.81 98 GLY A N 1
ATOM 762 C CA . GLY A 1 98 ? -1.459 5.434 -1.258 1.00 93.81 98 GLY A CA 1
ATOM 763 C C . GLY A 1 98 ? -2.526 4.340 -1.146 1.00 93.81 98 GLY A C 1
ATOM 764 O O . GLY A 1 98 ? -3.695 4.585 -1.441 1.00 93.81 98 GLY A O 1
ATOM 765 N N . THR A 1 99 ? -2.153 3.139 -0.696 1.00 94.00 99 THR A N 1
ATOM 766 C CA . THR A 1 99 ? -3.083 2.017 -0.474 1.00 94.00 99 THR A CA 1
ATOM 767 C C . THR A 1 99 ? -3.557 1.894 0.978 1.00 94.00 99 THR A C 1
ATOM 769 O O . THR A 1 99 ? -4.470 1.114 1.265 1.00 94.00 99 THR A O 1
ATOM 772 N N . GLY A 1 100 ? -2.959 2.652 1.902 1.00 93.12 100 GLY A N 1
ATOM 773 C CA . GLY A 1 100 ? -3.175 2.536 3.345 1.00 93.12 100 GLY A CA 1
ATOM 774 C C . GLY A 1 100 ? -2.456 1.350 3.996 1.00 93.12 100 GLY A C 1
ATOM 775 O O . GLY A 1 100 ? -2.615 1.135 5.197 1.00 93.12 100 GLY A O 1
ATOM 776 N N . ARG A 1 101 ? -1.649 0.583 3.246 1.00 93.81 101 ARG A N 1
ATOM 777 C CA . ARG A 1 101 ? -0.826 -0.516 3.782 1.00 93.81 101 ARG A CA 1
ATOM 778 C C . ARG A 1 101 ? 0.204 -0.014 4.799 1.00 93.81 101 ARG A C 1
ATOM 780 O O . ARG A 1 101 ? 0.647 -0.790 5.641 1.00 93.81 101 ARG A O 1
ATOM 787 N N . SER A 1 102 ? 0.545 1.275 4.778 1.00 92.56 102 SER A N 1
ATOM 788 C CA . SER A 1 102 ? 1.382 1.905 5.805 1.00 92.56 102 SER A CA 1
ATOM 789 C C . SER A 1 102 ? 0.839 1.709 7.230 1.00 92.56 102 SER A C 1
ATOM 791 O O . SER A 1 102 ? 1.624 1.704 8.175 1.00 92.56 102 SER A O 1
ATOM 793 N N . ALA A 1 103 ? -0.462 1.430 7.398 1.00 91.88 103 ALA A N 1
ATOM 794 C CA . ALA A 1 103 ? -1.068 1.073 8.682 1.00 91.88 103 ALA A CA 1
ATOM 795 C C . ALA A 1 103 ? -0.640 -0.300 9.245 1.00 91.88 103 ALA A C 1
ATOM 797 O O . ALA A 1 103 ? -0.953 -0.602 10.394 1.00 91.88 103 ALA A O 1
ATOM 798 N N . LEU A 1 104 ? 0.047 -1.139 8.458 1.00 90.50 104 LEU A N 1
ATOM 799 C CA . LEU A 1 104 ? 0.674 -2.379 8.937 1.00 90.50 104 LEU A CA 1
ATOM 800 C C . LEU A 1 104 ? 2.026 -2.141 9.615 1.00 90.50 104 LEU A C 1
ATOM 802 O O . LEU A 1 104 ? 2.549 -3.048 10.256 1.00 90.50 104 LEU A O 1
ATOM 806 N N . ARG A 1 105 ? 2.628 -0.961 9.436 1.00 86.00 105 ARG A N 1
ATOM 807 C CA . ARG A 1 105 ? 3.884 -0.633 10.102 1.00 86.00 105 ARG A CA 1
ATOM 808 C C . ARG A 1 105 ? 3.566 -0.335 11.563 1.00 86.00 105 ARG A C 1
ATOM 810 O O . ARG A 1 105 ? 2.820 0.605 11.840 1.00 86.00 105 ARG A O 1
ATOM 817 N N . ASP A 1 106 ? 4.123 -1.134 12.468 1.00 67.62 106 ASP A N 1
ATOM 818 C CA . ASP A 1 106 ? 4.132 -0.825 13.896 1.00 67.62 106 ASP A CA 1
ATOM 819 C C . ASP A 1 106 ? 4.988 0.429 14.094 1.00 67.62 106 ASP A C 1
ATOM 821 O O . ASP A 1 106 ? 6.214 0.382 14.176 1.00 67.62 106 ASP A O 1
ATOM 825 N N . ASP A 1 107 ? 4.330 1.582 14.063 1.00 62.78 107 ASP A N 1
ATOM 826 C CA . ASP A 1 107 ? 4.941 2.855 14.399 1.00 62.78 107 ASP A CA 1
ATOM 827 C C . ASP A 1 107 ? 4.717 3.074 15.900 1.00 62.78 107 ASP A C 1
ATOM 829 O O . ASP A 1 107 ? 3.723 3.666 16.325 1.00 62.78 107 ASP A O 1
ATOM 833 N N . ASP A 1 108 ? 5.641 2.550 16.712 1.00 56.69 108 ASP A N 1
ATOM 834 C CA . ASP A 1 108 ? 5.738 2.838 18.154 1.00 56.69 108 ASP A CA 1
ATOM 835 C C . ASP A 1 108 ? 6.048 4.331 18.428 1.00 56.69 108 ASP A C 1
ATOM 837 O O . ASP A 1 108 ? 6.169 4.744 19.577 1.00 56.69 108 ASP A O 1
ATOM 841 N N . GLY A 1 109 ? 6.193 5.163 17.387 1.00 54.72 109 GLY A N 1
ATOM 842 C CA . GLY A 1 109 ? 6.490 6.594 17.484 1.00 54.72 109 GLY A CA 1
ATOM 843 C C . GLY A 1 109 ? 5.267 7.512 17.584 1.00 54.72 109 GLY A C 1
ATOM 844 O O . GLY A 1 109 ? 5.430 8.733 17.574 1.00 54.72 109 GLY A O 1
ATOM 845 N N . GLY A 1 110 ? 4.048 6.966 17.641 1.00 59.28 110 GLY A N 1
ATOM 846 C CA . GLY A 1 110 ? 2.831 7.763 17.805 1.00 59.28 110 GLY A CA 1
ATOM 847 C C . GLY A 1 110 ? 2.753 8.433 19.181 1.00 59.28 110 GLY A C 1
ATOM 848 O O . GLY A 1 110 ? 3.226 7.880 20.167 1.00 59.28 110 GLY A O 1
ATOM 849 N N . ASN A 1 111 ? 2.125 9.611 19.250 1.00 62.41 111 ASN A N 1
ATOM 850 C CA . ASN A 1 111 ? 1.835 10.306 20.505 1.00 62.41 111 ASN A CA 1
ATOM 851 C C . ASN A 1 111 ? 1.124 9.344 21.476 1.00 62.41 111 ASN A C 1
ATOM 853 O O . ASN A 1 111 ? 0.001 8.912 21.213 1.00 62.41 111 ASN A O 1
ATOM 857 N N . ASP A 1 112 ? 1.800 8.977 22.561 1.00 68.50 112 ASP A N 1
ATOM 858 C CA . ASP A 1 112 ? 1.338 7.991 23.546 1.00 68.50 112 ASP A CA 1
ATOM 859 C C . ASP A 1 112 ? 0.373 8.631 24.559 1.00 68.50 112 ASP A C 1
ATOM 861 O O . ASP A 1 112 ? 0.435 8.399 25.768 1.00 68.50 112 ASP A O 1
ATOM 865 N N . ASP A 1 113 ? -0.534 9.477 24.064 1.00 85.06 113 ASP A N 1
ATOM 866 C CA . ASP A 1 113 ? -1.642 9.928 24.887 1.00 85.06 113 ASP A CA 1
ATOM 867 C C . ASP A 1 113 ? -2.628 8.773 25.131 1.00 85.06 113 ASP A C 1
ATOM 869 O O . ASP A 1 113 ? -2.770 7.821 24.350 1.00 85.06 113 ASP A O 1
ATOM 873 N N . GLU A 1 114 ? -3.293 8.832 26.284 1.00 89.50 114 GLU A N 1
ATOM 874 C CA . GLU A 1 114 ? -4.184 7.767 26.745 1.00 89.50 114 GLU A CA 1
ATOM 875 C C . GLU A 1 114 ? -5.308 7.497 25.733 1.00 89.50 114 GLU A C 1
ATOM 877 O O . GLU A 1 114 ? -5.681 6.346 25.495 1.00 89.50 114 GLU A O 1
ATOM 882 N N . PHE A 1 115 ? -5.793 8.552 25.070 1.00 89.25 115 PHE A N 1
ATOM 883 C CA . PHE A 1 115 ? -6.840 8.461 24.060 1.00 89.25 115 PHE A CA 1
ATOM 884 C C . PHE A 1 115 ? -6.382 7.705 22.805 1.00 89.25 115 PHE A C 1
ATOM 886 O O . PHE A 1 115 ? -7.062 6.770 22.375 1.00 89.25 115 PHE A O 1
ATOM 893 N N . SER A 1 116 ? -5.229 8.052 22.229 1.00 89.38 116 SER A N 1
ATOM 894 C CA . SER A 1 116 ? -4.683 7.392 21.037 1.00 89.38 116 SER A CA 1
ATOM 895 C C . SER A 1 116 ? -4.337 5.937 21.326 1.00 89.38 116 SER A C 1
ATOM 897 O O . SER A 1 116 ? -4.602 5.066 20.494 1.00 89.38 116 SER A O 1
ATOM 899 N N . SER A 1 117 ? -3.822 5.649 22.524 1.00 89.31 117 SER A N 1
ATOM 900 C CA . SER A 1 117 ? -3.553 4.283 22.981 1.00 89.31 117 SER A CA 1
ATOM 901 C C . SER A 1 117 ? -4.839 3.453 23.120 1.00 89.31 117 SER A C 1
ATOM 903 O O . SER A 1 117 ? -4.927 2.329 22.604 1.00 89.31 117 SER A O 1
ATOM 905 N N . ALA A 1 118 ? -5.886 4.020 23.730 1.00 91.44 118 ALA A N 1
ATOM 906 C CA . ALA A 1 118 ? -7.193 3.374 23.844 1.00 91.44 118 ALA A CA 1
ATOM 907 C C . ALA A 1 118 ? 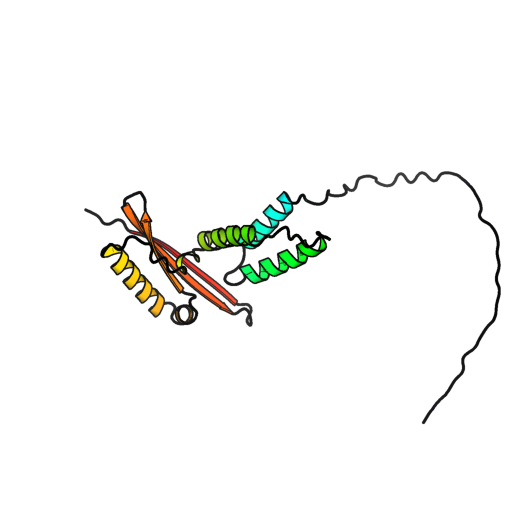-7.842 3.147 22.467 1.00 91.44 118 ALA A C 1
ATOM 909 O O . ALA A 1 118 ? -8.353 2.056 22.187 1.00 91.44 118 ALA A O 1
ATOM 910 N N . LEU A 1 119 ? -7.768 4.137 21.572 1.00 91.62 119 LEU A N 1
ATOM 911 C CA . LEU A 1 119 ? -8.289 4.048 20.209 1.00 91.62 119 LEU A CA 1
ATOM 912 C C . LEU A 1 119 ? -7.560 2.971 19.399 1.00 91.62 119 LEU A C 1
ATOM 914 O O . LEU A 1 119 ? -8.211 2.141 18.762 1.00 91.62 119 LEU A O 1
ATOM 918 N N . ARG A 1 120 ? -6.224 2.928 19.472 1.00 91.25 120 ARG A N 1
ATOM 919 C CA . ARG A 1 120 ? -5.387 1.899 18.835 1.00 91.25 120 ARG A CA 1
ATOM 920 C C . ARG A 1 120 ? -5.756 0.504 19.339 1.00 91.25 120 ARG A C 1
ATOM 922 O O . ARG A 1 120 ? -5.945 -0.411 18.540 1.00 91.25 120 ARG A O 1
ATOM 929 N N . THR A 1 121 ? -5.923 0.347 20.650 1.00 91.88 121 THR A N 1
ATOM 930 C CA . THR A 1 121 ? -6.312 -0.928 21.277 1.00 91.88 121 THR A CA 1
ATOM 931 C C . THR A 1 121 ? -7.703 -1.385 20.828 1.00 91.88 121 THR A C 1
ATOM 933 O O . THR A 1 121 ? -7.899 -2.554 20.478 1.00 91.88 121 THR A O 1
ATOM 936 N N . SER A 1 122 ? -8.666 -0.462 20.777 1.00 93.94 122 SER A N 1
ATOM 937 C CA . SER A 1 122 ? -10.025 -0.731 20.296 1.00 93.94 122 SER A CA 1
ATOM 938 C C . SER A 1 122 ? -10.041 -1.114 18.811 1.00 93.94 122 SER A C 1
ATOM 940 O O . SER A 1 122 ? -10.637 -2.126 18.432 1.00 93.94 122 SER A O 1
ATOM 942 N N . ALA A 1 123 ? -9.313 -0.372 17.971 1.00 92.88 123 ALA A N 1
ATOM 943 C CA . ALA A 1 123 ? -9.186 -0.650 16.543 1.00 92.88 123 ALA A CA 1
ATOM 944 C C . ALA A 1 123 ? -8.542 -2.018 16.284 1.00 92.88 123 ALA A C 1
ATOM 946 O O . ALA A 1 123 ? -9.047 -2.799 15.475 1.00 92.88 123 ALA A O 1
ATOM 947 N N . ARG A 1 124 ? -7.478 -2.351 17.022 1.00 91.19 124 ARG A N 1
ATOM 948 C CA . ARG A 1 124 ? -6.828 -3.663 16.951 1.00 91.19 124 ARG A CA 1
ATOM 949 C C . ARG A 1 124 ? -7.806 -4.783 17.322 1.00 91.19 124 ARG A C 1
ATOM 951 O O . ARG A 1 124 ? -7.958 -5.732 16.559 1.00 91.19 124 ARG A O 1
ATOM 958 N N . SER A 1 125 ? -8.562 -4.618 18.407 1.00 92.50 125 SER A N 1
ATOM 959 C CA . SER A 1 125 ? -9.598 -5.577 18.830 1.00 92.50 125 SER A CA 1
ATOM 960 C C . SER A 1 125 ? -10.712 -5.752 17.786 1.00 92.50 125 SER A C 1
ATOM 962 O O . SER A 1 125 ? -11.233 -6.852 17.589 1.00 92.50 125 SER A O 1
ATOM 964 N N . TYR A 1 126 ? -11.094 -4.679 17.088 1.00 93.31 126 TYR A N 1
ATOM 965 C CA . TYR A 1 126 ? -12.040 -4.757 15.975 1.00 93.31 126 TYR A CA 1
ATOM 966 C C . TYR A 1 126 ? -11.471 -5.561 14.801 1.00 93.31 126 TYR A C 1
ATOM 968 O O . TYR A 1 126 ? -12.150 -6.462 14.307 1.00 93.31 126 TYR A O 1
ATOM 976 N N . LEU A 1 127 ? -10.236 -5.270 14.379 1.00 92.19 127 LEU A N 1
ATOM 977 C CA . LEU A 1 127 ? -9.582 -5.961 13.264 1.00 92.19 127 LEU A CA 1
ATOM 978 C C . LEU A 1 127 ? -9.412 -7.457 13.546 1.00 92.19 127 LEU A C 1
ATOM 980 O O . LEU A 1 127 ? -9.639 -8.273 12.660 1.00 92.19 127 LEU A O 1
ATOM 984 N N . GLU A 1 128 ? -9.100 -7.817 14.788 1.00 90.19 128 GLU A N 1
ATOM 985 C CA . GLU A 1 128 ? -9.026 -9.204 15.257 1.00 90.19 128 GLU A CA 1
ATOM 986 C C . GLU A 1 128 ? -10.332 -9.971 15.061 1.00 90.19 128 GLU A C 1
ATOM 988 O O . GLU A 1 128 ? -10.334 -11.113 14.603 1.00 90.19 128 GLU A O 1
ATOM 993 N N . ARG A 1 129 ? -11.454 -9.329 15.389 1.00 92.75 129 ARG A N 1
ATOM 994 C CA . ARG A 1 129 ? -12.782 -9.934 15.289 1.00 92.75 129 ARG A CA 1
ATOM 995 C C . ARG A 1 129 ? -13.311 -9.949 13.855 1.00 92.75 129 ARG A C 1
ATOM 997 O O . ARG A 1 129 ? -13.974 -10.905 13.465 1.00 92.75 129 ARG A O 1
ATOM 1004 N N . ALA A 1 130 ? -13.069 -8.885 13.093 1.00 91.88 130 ALA A N 1
ATOM 1005 C CA . ALA A 1 130 ? -13.594 -8.722 11.738 1.00 91.88 130 ALA A CA 1
ATOM 1006 C C . ALA A 1 130 ? -12.744 -9.444 10.677 1.00 91.88 130 ALA A C 1
ATOM 1008 O O . ALA A 1 130 ? -13.284 -9.929 9.683 1.00 91.88 130 ALA A O 1
ATOM 1009 N N . TYR A 1 131 ? -11.429 -9.542 10.891 1.00 89.81 131 TYR A N 1
ATOM 1010 C CA . TYR A 1 131 ? -10.463 -10.095 9.940 1.00 89.81 131 TYR A CA 1
ATOM 1011 C C . TYR A 1 131 ? -9.491 -11.092 10.608 1.00 89.81 131 TYR A C 1
ATOM 1013 O O . TYR A 1 131 ? -8.273 -10.897 10.540 1.00 89.81 131 TYR A O 1
ATOM 1021 N N . PRO A 1 132 ? -9.988 -12.192 11.207 1.00 84.19 132 PRO A N 1
ATOM 1022 C CA . PRO A 1 132 ? -9.158 -13.131 11.971 1.00 84.19 132 PRO A CA 1
ATOM 1023 C C . PRO A 1 132 ? -7.994 -13.709 11.145 1.00 84.19 132 PRO A C 1
ATOM 1025 O O . PRO A 1 132 ? -6.845 -13.666 11.579 1.00 84.19 132 PRO A O 1
ATOM 1028 N N . ASP A 1 133 ? -8.264 -14.122 9.901 1.00 82.94 133 ASP A N 1
ATOM 1029 C CA . ASP A 1 133 ? -7.255 -14.695 8.993 1.00 82.94 133 ASP A CA 1
ATOM 1030 C C . ASP A 1 133 ? -6.137 -13.710 8.609 1.00 82.94 133 ASP A C 1
ATOM 1032 O O . ASP A 1 133 ? -5.031 -14.117 8.246 1.00 82.94 133 ASP A O 1
ATOM 1036 N N . ALA A 1 134 ? -6.437 -12.407 8.618 1.00 76.25 134 ALA A N 1
ATOM 1037 C CA . ALA A 1 134 ? -5.489 -11.380 8.211 1.00 76.25 134 ALA A CA 1
ATOM 1038 C C . ALA A 1 134 ? -4.484 -11.095 9.335 1.00 76.25 134 ALA A C 1
ATOM 1040 O O . ALA A 1 134 ? -3.306 -10.890 9.061 1.00 76.25 134 ALA A O 1
ATOM 1041 N N . ARG A 1 135 ? -4.895 -11.167 10.607 1.00 67.38 135 ARG A N 1
ATOM 1042 C CA . ARG A 1 135 ? -3.975 -10.946 11.732 1.00 67.38 135 ARG A CA 1
ATOM 1043 C C . ARG A 1 135 ? -2.900 -12.019 11.839 1.00 67.38 135 ARG A C 1
ATOM 1045 O O . ARG A 1 135 ? -1.735 -11.676 12.008 1.00 67.38 135 ARG A O 1
ATOM 1052 N N . GLU A 1 136 ? -3.267 -13.294 11.727 1.00 64.44 136 GLU A N 1
ATOM 1053 C CA . GLU A 1 136 ? -2.306 -14.407 11.844 1.00 64.44 136 GLU A CA 1
ATOM 1054 C C . GLU A 1 136 ? -1.161 -14.306 10.827 1.00 64.44 136 GLU A C 1
ATOM 1056 O O . GLU A 1 136 ? -0.079 -14.850 11.031 1.00 64.44 136 GLU A O 1
ATOM 1061 N N . ARG A 1 137 ? -1.395 -13.576 9.733 1.00 76.44 137 ARG A N 1
ATOM 1062 C CA . ARG A 1 137 ? -0.449 -13.370 8.637 1.00 76.44 137 ARG A CA 1
ATOM 1063 C C . ARG A 1 137 ? 0.233 -12.001 8.665 1.00 76.44 137 ARG A C 1
ATOM 1065 O O . ARG A 1 137 ? 0.932 -11.679 7.710 1.00 76.44 137 ARG A O 1
ATOM 1072 N N . GLY A 1 138 ? 0.004 -11.182 9.697 1.00 80.94 138 GLY A N 1
ATOM 1073 C CA . GLY A 1 138 ? 0.483 -9.793 9.739 1.00 80.94 138 GLY A CA 1
ATOM 1074 C C . GLY A 1 138 ? -0.109 -8.915 8.626 1.00 80.94 138 GLY A C 1
ATOM 1075 O O . GLY A 1 138 ? 0.501 -7.944 8.200 1.00 80.94 138 GLY A O 1
ATOM 1076 N N . ALA A 1 139 ? -1.284 -9.288 8.122 1.00 88.56 139 ALA A N 1
ATOM 1077 C CA . ALA A 1 139 ? -1.972 -8.691 6.983 1.00 88.56 139 ALA A CA 1
ATOM 1078 C C . ALA A 1 139 ? -3.151 -7.795 7.402 1.00 88.56 139 ALA A C 1
ATOM 1080 O O . ALA A 1 139 ? -3.939 -7.386 6.554 1.00 88.56 139 ALA A O 1
ATOM 1081 N N . ALA A 1 140 ? -3.299 -7.489 8.694 1.00 92.81 140 ALA A N 1
ATOM 1082 C CA . ALA A 1 140 ? -4.218 -6.472 9.197 1.00 92.81 140 ALA A CA 1
ATOM 1083 C C . ALA A 1 140 ? -3.550 -5.636 10.288 1.00 92.81 140 ALA A C 1
ATOM 1085 O O . ALA A 1 140 ? -2.820 -6.172 11.121 1.00 92.81 140 ALA A O 1
ATOM 1086 N N . GLY A 1 141 ? -3.820 -4.334 10.288 1.00 92.69 141 GLY A N 1
ATOM 1087 C CA . GLY A 1 141 ? -3.165 -3.383 11.176 1.00 92.69 141 GLY A CA 1
ATOM 1088 C C . GLY A 1 141 ? -3.871 -2.037 11.217 1.00 92.69 141 GLY A C 1
ATOM 1089 O O . GLY A 1 141 ? -4.778 -1.748 10.429 1.00 92.69 141 GLY A O 1
ATOM 1090 N N . CYS A 1 142 ? -3.469 -1.226 12.184 1.00 93.06 142 CYS A N 1
ATOM 1091 C CA . CYS A 1 142 ? -3.970 0.122 12.355 1.00 93.06 142 CYS A CA 1
ATOM 1092 C C . CYS A 1 142 ? -2.852 1.059 12.802 1.00 93.06 142 CYS A C 1
ATOM 1094 O O . CYS A 1 142 ? -1.983 0.669 13.580 1.00 93.06 142 CYS A O 1
ATOM 1096 N N . ARG A 1 143 ? -2.945 2.319 12.384 1.00 92.38 143 ARG A N 1
ATOM 1097 C CA . ARG A 1 143 ? -2.034 3.399 12.758 1.00 92.38 143 ARG A CA 1
ATOM 1098 C C . ARG A 1 143 ? -2.851 4.571 13.280 1.00 92.38 143 ARG A C 1
ATOM 1100 O O . ARG A 1 143 ? -3.885 4.903 12.705 1.00 92.38 143 ARG A O 1
ATOM 1107 N N . VAL A 1 144 ? -2.402 5.157 14.383 1.00 91.19 144 VAL A N 1
ATOM 1108 C CA . VAL A 1 144 ? -3.039 6.324 15.004 1.00 91.19 144 VAL A CA 1
ATOM 1109 C C . VAL A 1 144 ? -2.038 7.464 15.005 1.00 91.19 144 VAL A C 1
ATOM 1111 O O . VAL A 1 144 ? -0.902 7.268 15.432 1.00 91.19 144 VAL A O 1
ATOM 1114 N N . GLU A 1 145 ? -2.460 8.628 14.526 1.00 90.06 145 GLU A N 1
ATOM 1115 C CA . GLU A 1 145 ? -1.632 9.828 14.436 1.00 90.06 145 GLU A CA 1
ATOM 1116 C C . GLU A 1 145 ? -2.417 11.049 14.897 1.00 90.06 145 GLU A C 1
ATOM 1118 O O . GLU A 1 145 ? -3.581 11.214 14.538 1.00 90.06 145 GLU A O 1
ATOM 1123 N N . THR A 1 146 ? -1.770 11.952 15.624 1.00 87.62 146 THR A N 1
ATOM 1124 C CA . THR A 1 146 ? -2.323 13.285 15.866 1.00 87.62 146 THR A CA 1
ATOM 1125 C C . THR A 1 146 ? -1.989 14.178 14.674 1.00 87.62 146 THR A C 1
ATOM 1127 O O . THR A 1 146 ? -0.831 14.325 14.285 1.00 87.62 146 THR A O 1
ATOM 1130 N N . THR A 1 147 ? -3.010 14.767 14.065 1.00 85.38 147 THR A N 1
ATOM 1131 C CA . THR A 1 147 ? -2.859 15.719 12.963 1.00 85.38 147 THR A CA 1
ATOM 1132 C C . THR A 1 147 ? -2.366 17.073 13.478 1.00 85.38 147 THR A C 1
ATOM 1134 O O . THR A 1 147 ? -2.515 17.404 14.653 1.00 85.38 147 THR A O 1
ATOM 1137 N N . ALA A 1 148 ? -1.840 17.915 12.584 1.00 82.88 148 ALA A N 1
ATOM 1138 C CA . ALA A 1 148 ? -1.421 19.276 12.937 1.00 82.88 148 ALA A CA 1
ATOM 1139 C C . ALA A 1 148 ? -2.565 20.150 13.497 1.00 82.88 148 ALA A C 1
ATOM 1141 O O . ALA A 1 148 ? -2.299 21.132 14.182 1.00 82.88 148 ALA A O 1
ATOM 1142 N N . GLY A 1 149 ? -3.824 19.796 13.213 1.00 81.56 149 GLY A N 1
ATOM 1143 C CA . GLY A 1 149 ? -5.014 20.467 13.742 1.00 81.56 149 GLY A CA 1
ATOM 1144 C C . GLY A 1 149 ? -5.462 19.972 15.120 1.00 81.56 149 GLY A C 1
ATOM 1145 O O . GLY A 1 149 ? -6.497 20.416 15.599 1.00 81.56 149 GLY A O 1
ATOM 1146 N N . GLY A 1 150 ? -4.727 19.042 15.741 1.00 83.56 150 GLY A N 1
ATOM 1147 C CA . GLY A 1 150 ? -5.082 18.447 17.034 1.00 83.56 150 GLY A CA 1
ATOM 1148 C C . GLY A 1 150 ? -6.103 17.307 16.954 1.00 83.56 150 GLY A C 1
ATOM 1149 O O . GLY A 1 150 ? -6.390 16.680 17.968 1.00 83.56 150 GLY A O 1
ATOM 1150 N N . GLU A 1 151 ? -6.630 16.991 15.768 1.00 89.38 151 GLU A N 1
ATOM 1151 C CA . GLU A 1 151 ? -7.509 15.831 15.571 1.00 89.38 151 GLU A CA 1
ATOM 1152 C C . GLU A 1 151 ? -6.711 14.529 15.573 1.00 89.38 151 GLU A C 1
ATOM 1154 O O . GLU A 1 151 ? -5.554 14.505 15.146 1.00 89.38 151 GLU A O 1
ATOM 1159 N N . VAL A 1 152 ? -7.350 13.427 15.958 1.00 90.94 152 VAL A N 1
ATOM 1160 C CA . VAL A 1 152 ? -6.733 12.098 15.942 1.00 90.94 152 VAL A CA 1
ATOM 1161 C C . VAL A 1 152 ? -7.178 11.342 14.694 1.00 90.94 152 VAL A C 1
ATOM 1163 O O . VAL A 1 152 ? -8.360 11.065 14.498 1.00 90.94 152 VAL A O 1
ATOM 1166 N N . ALA A 1 153 ? -6.229 10.998 13.830 1.00 92.19 153 ALA A N 1
ATOM 1167 C CA . ALA A 1 153 ? -6.447 10.189 12.643 1.00 92.19 153 ALA A CA 1
ATOM 1168 C C . ALA A 1 153 ? -6.202 8.707 12.952 1.00 92.19 153 ALA A C 1
ATOM 1170 O O . ALA A 1 153 ? -5.123 8.331 13.402 1.00 92.19 153 ALA A O 1
ATOM 1171 N N . LEU A 1 154 ? -7.181 7.854 12.652 1.00 92.94 154 LEU A N 1
ATOM 1172 C CA . LEU A 1 154 ? -7.056 6.398 12.700 1.00 92.94 154 LEU A CA 1
ATOM 1173 C C . LEU A 1 154 ? -7.066 5.849 11.272 1.00 92.94 154 LEU A C 1
ATOM 1175 O O . LEU A 1 154 ? -8.079 5.922 10.578 1.00 92.94 154 LEU A O 1
ATOM 1179 N N . ALA A 1 155 ? -5.959 5.257 10.846 1.00 94.56 155 ALA A N 1
ATOM 1180 C CA . ALA A 1 155 ? -5.881 4.458 9.633 1.00 94.56 155 ALA A CA 1
ATOM 1181 C C . ALA A 1 155 ? -6.009 2.972 9.984 1.00 94.56 155 ALA A C 1
ATOM 1183 O O . ALA A 1 155 ? -5.418 2.495 10.950 1.00 94.56 155 ALA A O 1
ATOM 1184 N N . THR A 1 156 ? -6.768 2.230 9.187 1.00 94.88 156 THR A N 1
ATOM 1185 C CA . THR A 1 156 ? -6.932 0.777 9.305 1.00 94.88 156 THR A CA 1
ATOM 1186 C C . THR A 1 156 ? -6.708 0.129 7.951 1.00 94.88 156 THR A C 1
ATOM 1188 O O . THR A 1 156 ? -7.068 0.697 6.918 1.00 94.88 156 THR A O 1
ATOM 1191 N N . TYR A 1 157 ? -6.118 -1.060 7.966 1.00 95.25 157 TYR A N 1
ATOM 1192 C CA . TYR A 1 157 ? -5.829 -1.838 6.773 1.00 95.25 157 TYR A CA 1
ATOM 1193 C C . TYR A 1 157 ? -6.033 -3.321 7.048 1.00 95.25 157 TYR A C 1
ATOM 1195 O O . TYR A 1 157 ? -5.706 -3.814 8.129 1.00 95.25 157 TYR A O 1
ATOM 1203 N N . ALA A 1 158 ? -6.544 -4.037 6.055 1.00 94.62 158 ALA A N 1
ATOM 1204 C CA . ALA A 1 158 ? -6.568 -5.488 6.027 1.00 94.62 158 ALA A CA 1
ATOM 1205 C C . ALA A 1 158 ? -6.397 -5.981 4.589 1.00 94.62 158 ALA A C 1
ATOM 1207 O O . ALA A 1 158 ? -6.957 -5.406 3.657 1.00 94.62 158 ALA A O 1
ATOM 1208 N N . GLU A 1 159 ? -5.682 -7.082 4.394 1.00 93.44 159 GLU A N 1
ATOM 1209 C CA . GLU A 1 159 ? -5.581 -7.744 3.100 1.00 93.44 159 GLU A CA 1
ATOM 1210 C C . GLU A 1 159 ? -5.720 -9.261 3.195 1.00 93.44 159 GLU A C 1
ATOM 1212 O O . GLU A 1 159 ? -5.477 -9.898 4.221 1.00 93.44 159 GLU A O 1
ATOM 1217 N N . ARG A 1 160 ? -6.110 -9.851 2.068 1.00 92.00 160 ARG A N 1
ATOM 1218 C CA . ARG A 1 160 ? -6.111 -11.289 1.831 1.00 92.00 160 ARG A CA 1
ATOM 1219 C C . ARG A 1 160 ? -5.437 -11.539 0.498 1.00 92.00 160 ARG A C 1
ATOM 1221 O O . ARG A 1 160 ? -5.972 -11.175 -0.548 1.00 92.00 160 ARG A O 1
ATOM 1228 N N . VAL A 1 161 ? -4.274 -12.175 0.551 1.00 90.12 161 VAL A N 1
ATOM 1229 C CA . VAL A 1 161 ? -3.469 -12.501 -0.625 1.00 90.12 161 VAL A CA 1
ATOM 1230 C C . VAL A 1 161 ? -3.309 -14.015 -0.708 1.00 90.12 161 VAL A C 1
ATOM 1232 O O . VAL A 1 161 ? -2.755 -14.658 0.183 1.00 90.12 161 VAL A O 1
ATOM 1235 N N . ASP A 1 162 ? -3.808 -14.582 -1.799 1.00 90.06 162 ASP A N 1
ATOM 1236 C CA . ASP A 1 162 ? -3.673 -15.981 -2.177 1.00 90.06 162 ASP A CA 1
ATOM 1237 C C . ASP A 1 162 ? -3.305 -16.063 -3.662 1.00 90.06 162 ASP A C 1
ATOM 1239 O O . ASP A 1 162 ? -4.140 -16.254 -4.553 1.00 90.06 162 ASP A O 1
ATOM 1243 N N . LEU A 1 163 ? -2.010 -15.897 -3.925 1.00 87.19 163 LEU A N 1
ATOM 1244 C CA . LEU A 1 163 ? -1.468 -15.904 -5.282 1.00 87.19 163 LEU A CA 1
ATOM 1245 C C . LEU A 1 163 ? -1.582 -17.277 -5.954 1.00 87.19 163 LEU A C 1
ATOM 1247 O O . LEU A 1 163 ? -1.647 -17.340 -7.178 1.00 87.19 163 LEU A O 1
ATOM 1251 N N . ARG A 1 164 ? -1.662 -18.369 -5.178 1.00 90.69 164 ARG A N 1
ATOM 1252 C CA . ARG A 1 164 ? -1.840 -19.725 -5.725 1.00 90.69 164 ARG A CA 1
ATOM 1253 C C . ARG A 1 164 ? -3.208 -19.884 -6.376 1.00 90.69 164 ARG A C 1
ATOM 1255 O O . ARG A 1 164 ? -3.317 -20.551 -7.396 1.00 90.69 164 ARG A O 1
ATOM 1262 N N . ASN A 1 165 ? -4.223 -19.246 -5.799 1.00 92.81 165 ASN A N 1
ATOM 1263 C CA . ASN A 1 165 ? -5.586 -19.239 -6.323 1.00 92.81 165 ASN A CA 1
ATOM 1264 C C . ASN A 1 165 ? -5.930 -17.956 -7.097 1.00 92.81 165 ASN A C 1
ATOM 1266 O O . ASN A 1 165 ? -7.105 -17.715 -7.374 1.00 92.81 165 ASN A O 1
ATOM 1270 N N . CYS A 1 166 ? -4.930 -17.132 -7.432 1.00 91.69 166 CYS A N 1
ATOM 1271 C CA . CYS A 1 166 ? -5.089 -15.862 -8.147 1.00 91.69 166 CYS A CA 1
ATOM 1272 C C . CYS A 1 166 ? -6.107 -14.910 -7.493 1.00 91.69 166 CYS A C 1
ATOM 1274 O O . CYS A 1 166 ? -6.876 -14.237 -8.180 1.00 91.69 166 CYS A O 1
ATOM 1276 N N . ARG A 1 167 ? -6.133 -14.859 -6.157 1.00 91.62 167 ARG A N 1
ATOM 1277 C CA . ARG A 1 167 ? -7.027 -13.988 -5.386 1.00 91.62 167 ARG A CA 1
ATOM 1278 C C . ARG A 1 167 ? -6.205 -13.016 -4.562 1.00 91.62 167 ARG A C 1
ATOM 1280 O O . ARG A 1 167 ? -5.350 -13.421 -3.784 1.00 91.62 167 ARG A O 1
ATOM 1287 N N . ALA A 1 168 ? -6.492 -11.735 -4.710 1.00 92.25 168 ALA A N 1
ATOM 1288 C CA . ALA A 1 168 ? -5.954 -10.700 -3.848 1.00 92.25 168 ALA A CA 1
ATOM 1289 C C . ALA A 1 168 ? -7.039 -9.655 -3.610 1.00 92.25 168 ALA A C 1
ATOM 1291 O O . ALA A 1 168 ? -7.784 -9.307 -4.527 1.00 92.25 168 ALA A O 1
ATOM 1292 N N . GLY A 1 169 ? -7.132 -9.172 -2.381 1.00 93.06 169 GLY A N 1
ATOM 1293 C CA . GLY A 1 169 ? -8.031 -8.090 -2.018 1.00 93.06 169 GLY A CA 1
ATOM 1294 C C . GLY A 1 169 ? -7.512 -7.379 -0.787 1.00 93.06 169 GLY A C 1
ATOM 1295 O O . GLY A 1 169 ? -6.956 -8.009 0.111 1.00 93.06 169 GLY A O 1
ATOM 1296 N N . SER A 1 170 ? -7.704 -6.070 -0.751 1.00 94.06 170 SER A N 1
ATOM 1297 C CA . SER A 1 170 ? -7.410 -5.246 0.410 1.00 94.06 170 SER A CA 1
ATOM 1298 C C . SER A 1 170 ? -8.598 -4.363 0.731 1.00 94.06 170 SER A C 1
ATOM 1300 O O . SER A 1 170 ? -9.401 -4.023 -0.139 1.00 94.06 170 SER A O 1
ATOM 1302 N N . TRP A 1 171 ? -8.672 -3.969 1.988 1.00 94.69 171 TRP A N 1
ATOM 1303 C CA . TRP A 1 171 ? -9.584 -2.972 2.497 1.00 94.69 171 TRP A CA 1
ATOM 1304 C C . TRP A 1 171 ? -8.782 -1.994 3.346 1.00 94.69 171 TRP A C 1
ATOM 1306 O O . TRP A 1 171 ? -7.931 -2.403 4.137 1.00 94.69 171 TRP A O 1
ATOM 1316 N N . SER A 1 172 ? -9.050 -0.707 3.174 1.00 94.69 172 SER A N 1
ATOM 1317 C CA . SER A 1 172 ? -8.466 0.343 3.990 1.00 94.69 172 SER A CA 1
ATOM 1318 C C . SER A 1 172 ? -9.514 1.394 4.318 1.00 94.69 172 SER A C 1
ATOM 1320 O O . SER A 1 172 ? -10.453 1.627 3.553 1.00 94.69 172 SER A O 1
ATOM 1322 N N . ALA A 1 173 ? -9.367 2.008 5.485 1.00 95.38 173 ALA A N 1
ATOM 1323 C CA . ALA A 1 173 ? -10.206 3.114 5.912 1.00 95.38 173 ALA A CA 1
ATOM 1324 C C . ALA A 1 173 ? -9.401 4.089 6.766 1.00 95.38 173 ALA A C 1
ATOM 1326 O O . ALA A 1 173 ? -8.557 3.674 7.565 1.00 95.38 173 ALA A O 1
ATOM 1327 N N . ARG A 1 174 ? -9.692 5.381 6.603 1.00 94.62 174 ARG A N 1
ATOM 1328 C CA . ARG A 1 174 ? -9.116 6.476 7.382 1.00 94.62 174 ARG A CA 1
ATOM 1329 C C . ARG A 1 174 ? -10.246 7.246 8.056 1.00 94.62 174 ARG A C 1
ATOM 1331 O O . ARG A 1 174 ? -11.166 7.700 7.382 1.00 94.62 174 ARG A O 1
ATOM 1338 N N . TYR A 1 175 ? -10.155 7.384 9.369 1.00 94.12 175 TYR A N 1
ATOM 1339 C CA . TYR A 1 175 ? -11.113 8.090 10.211 1.00 94.12 175 TYR A CA 1
ATOM 1340 C C . TYR A 1 175 ? -10.425 9.300 10.832 1.00 94.12 175 TYR A C 1
ATOM 1342 O O . TYR A 1 175 ? -9.278 9.195 11.262 1.00 94.12 175 TYR A O 1
ATOM 1350 N N . LEU A 1 176 ? -11.121 10.431 10.882 1.00 93.25 176 LEU A N 1
ATOM 1351 C CA . LEU A 1 176 ? -10.714 11.602 11.653 1.00 93.25 176 LEU A CA 1
ATOM 1352 C C . LEU A 1 176 ? -11.632 11.694 12.867 1.00 93.25 176 LEU A C 1
ATOM 1354 O O . LEU A 1 176 ? -12.854 11.631 12.723 1.00 93.25 176 LEU A O 1
ATOM 1358 N N . VAL A 1 177 ? -11.035 11.776 14.049 1.00 90.31 177 VAL A N 1
ATOM 1359 C CA . VAL A 1 177 ? -11.738 11.827 15.325 1.00 90.31 177 VAL A CA 1
ATOM 1360 C C . VAL A 1 177 ? -11.421 13.159 15.986 1.00 90.31 177 VAL A C 1
ATOM 1362 O O . VAL A 1 177 ? -10.300 13.394 16.441 1.00 90.31 177 VAL A O 1
ATOM 1365 N N . SER A 1 178 ? -12.423 14.029 16.025 1.00 87.38 178 SER A N 1
ATOM 1366 C CA . SER A 1 178 ? -12.371 15.294 16.749 1.00 87.38 178 SER A CA 1
ATOM 1367 C C . SER A 1 178 ? -12.922 15.052 18.158 1.00 87.38 178 SER A C 1
ATOM 1369 O O . SER A 1 178 ? -14.057 14.594 18.316 1.00 87.38 178 SER A O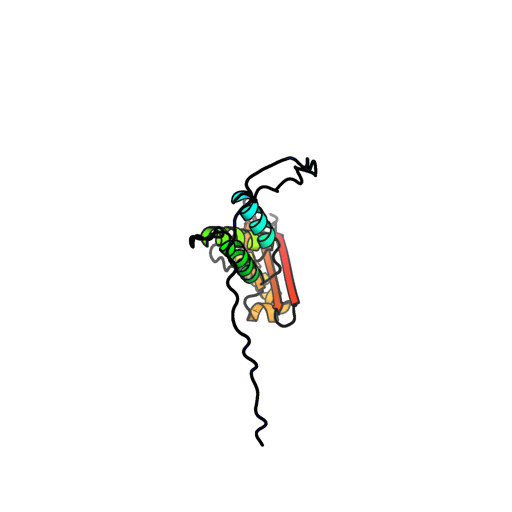 1
ATOM 1371 N N . VAL A 1 179 ? -12.119 15.318 19.188 1.00 77.88 179 VAL A N 1
ATOM 1372 C CA . VAL A 1 179 ? -12.581 15.284 20.581 1.00 77.88 179 VAL A CA 1
ATOM 1373 C C . VAL A 1 179 ? -13.167 16.663 20.874 1.00 77.88 179 VAL A C 1
ATOM 1375 O O . VAL A 1 179 ? -12.438 17.649 20.865 1.00 77.88 179 VAL A O 1
ATOM 1378 N N . GLY A 1 180 ? -14.491 16.746 21.014 1.00 74.62 180 GLY A N 1
ATOM 1379 C CA . GLY A 1 180 ? -15.159 17.999 21.372 1.00 74.62 180 GLY A CA 1
ATOM 1380 C C . GLY A 1 180 ? -14.768 18.450 22.780 1.00 74.62 180 GLY A C 1
ATOM 1381 O O . GLY A 1 180 ? -14.574 17.602 23.652 1.00 74.62 180 GLY A O 1
ATOM 1382 N N . GLU A 1 181 ? -14.645 19.766 22.966 1.00 58.84 181 GLU A N 1
ATOM 1383 C CA . GLU A 1 181 ? -14.519 20.407 24.285 1.00 58.84 181 GLU A CA 1
ATOM 1384 C C . GLU A 1 181 ? -15.796 20.262 25.126 1.00 58.84 181 GLU A C 1
ATOM 1386 O O . GLU A 1 181 ? -16.9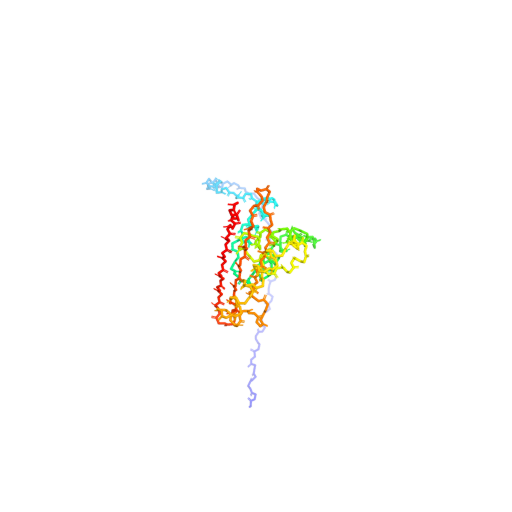10 20.323 24.547 1.00 58.84 181 GLU A O 1
#

Radius of gyration: 31.48 Å; Cα contacts (8 Å, |Δi|>4): 180; chains: 1; bounding box: 50×77×89 Å